Protein AF-A0A6A4AER1-F1 (afdb_monomer_lite)

Structure (mmCIF, N/CA/C/O backbone):
data_AF-A0A6A4AER1-F1
#
_entry.id   AF-A0A6A4AER1-F1
#
loop_
_atom_site.group_PDB
_atom_site.id
_atom_site.type_symbol
_atom_site.label_atom_id
_atom_site.label_alt_id
_atom_site.label_comp_id
_atom_site.label_asym_id
_atom_site.label_entity_id
_atom_site.label_seq_id
_atom_site.pdbx_PDB_ins_code
_atom_site.Cartn_x
_atom_site.Cartn_y
_atom_site.Cartn_z
_atom_site.occupancy
_atom_site.B_iso_or_equiv
_atom_site.auth_seq_id
_atom_site.auth_comp_id
_atom_site.auth_asym_id
_atom_site.auth_atom_id
_atom_site.pdbx_PDB_model_num
ATOM 1 N N . MET A 1 1 ? 17.117 -25.735 2.832 1.00 35.66 1 MET A N 1
ATOM 2 C CA . MET A 1 1 ? 16.998 -24.483 2.059 1.00 35.66 1 MET A CA 1
ATOM 3 C C . MET A 1 1 ? 17.613 -24.739 0.699 1.00 35.66 1 MET A C 1
ATOM 5 O O . MET A 1 1 ? 18.796 -25.052 0.638 1.00 35.66 1 MET A O 1
ATOM 9 N N . ASP A 1 2 ? 16.799 -24.742 -0.354 1.00 28.88 2 ASP A N 1
ATOM 10 C CA . ASP A 1 2 ? 17.257 -25.001 -1.719 1.00 28.88 2 ASP A CA 1
ATOM 11 C C . ASP A 1 2 ? 18.292 -23.963 -2.173 1.00 28.88 2 ASP A C 1
ATOM 13 O O . ASP A 1 2 ? 18.101 -22.762 -1.991 1.00 28.88 2 ASP A O 1
ATOM 17 N N . LYS A 1 3 ? 19.368 -24.433 -2.819 1.00 39.78 3 LYS A N 1
ATOM 18 C CA . LYS A 1 3 ? 20.485 -23.652 -3.402 1.00 39.78 3 LYS A CA 1
ATOM 19 C C . LYS A 1 3 ? 20.083 -22.784 -4.610 1.00 39.78 3 LYS A C 1
ATOM 21 O O . LYS A 1 3 ? 20.866 -22.588 -5.533 1.00 39.78 3 LYS A O 1
ATOM 26 N N . LYS A 1 4 ? 18.833 -22.336 -4.670 1.00 41.50 4 LYS A N 1
ATOM 27 C CA . LYS A 1 4 ? 18.219 -21.813 -5.894 1.00 41.50 4 LYS A CA 1
ATOM 28 C C . LYS A 1 4 ? 17.927 -20.304 -5.830 1.00 41.50 4 LYS A C 1
ATOM 30 O O . LYS A 1 4 ? 17.382 -19.739 -6.766 1.00 41.50 4 LYS A O 1
ATOM 35 N N . TYR A 1 5 ? 18.370 -19.628 -4.774 1.00 50.62 5 TYR A N 1
ATOM 36 C CA . TYR A 1 5 ? 18.427 -18.166 -4.688 1.00 50.62 5 TYR A CA 1
ATOM 37 C C . TYR A 1 5 ? 19.875 -17.747 -4.416 1.00 50.62 5 TYR A C 1
ATOM 39 O O . TYR A 1 5 ? 20.200 -17.650 -3.240 1.00 50.62 5 TYR A O 1
ATOM 47 N N . ASP A 1 6 ? 20.779 -17.581 -5.405 1.00 49.97 6 ASP A N 1
ATOM 48 C CA . ASP A 1 6 ? 22.164 -17.242 -4.990 1.00 49.97 6 ASP A CA 1
ATOM 49 C C . ASP A 1 6 ? 23.210 -16.661 -5.970 1.00 49.97 6 ASP A C 1
ATOM 51 O O . ASP A 1 6 ? 24.408 -16.820 -5.733 1.00 49.97 6 ASP A O 1
ATOM 55 N N . SER A 1 7 ? 22.867 -15.915 -7.026 1.00 69.00 7 SER A N 1
ATOM 56 C CA . SER A 1 7 ? 23.892 -15.017 -7.594 1.00 69.00 7 SER A CA 1
ATOM 57 C C . SER A 1 7 ? 23.327 -13.801 -8.312 1.00 69.00 7 SER A C 1
ATOM 59 O O . SER A 1 7 ? 22.398 -13.865 -9.109 1.00 69.00 7 SER A O 1
ATOM 61 N N . CYS A 1 8 ? 23.928 -12.653 -8.009 1.00 81.50 8 CYS A N 1
ATOM 62 C CA . CYS A 1 8 ? 23.802 -11.453 -8.820 1.00 81.50 8 CYS A CA 1
ATOM 63 C C . CYS A 1 8 ? 24.255 -11.780 -10.252 1.00 81.50 8 CYS A C 1
ATOM 65 O O . CYS A 1 8 ? 25.409 -12.170 -10.443 1.00 81.50 8 CYS A O 1
ATOM 67 N N . SER A 1 9 ? 23.352 -11.645 -11.227 1.00 84.81 9 SER A N 1
ATOM 68 C CA . SER A 1 9 ? 23.596 -12.017 -12.625 1.00 84.81 9 SER A CA 1
ATOM 69 C C . SER A 1 9 ? 24.511 -11.020 -13.331 1.00 84.81 9 SER A C 1
ATOM 71 O O . SER A 1 9 ? 25.312 -11.399 -14.183 1.00 84.81 9 SER A O 1
ATOM 73 N N . TYR A 1 10 ? 24.431 -9.745 -12.950 1.00 93.06 10 TYR A N 1
ATOM 74 C CA . TYR A 1 10 ? 25.228 -8.683 -13.547 1.00 93.06 10 TYR A CA 1
ATOM 75 C C . TYR A 1 10 ? 25.455 -7.534 -12.565 1.00 93.06 10 TYR A C 1
ATOM 77 O O . TYR A 1 10 ? 24.563 -7.179 -11.790 1.00 93.06 10 TYR A O 1
ATOM 85 N N . LYS A 1 11 ? 26.650 -6.936 -12.615 1.00 94.81 11 LYS A N 1
ATOM 86 C CA . LYS A 1 11 ? 27.027 -5.771 -11.810 1.00 94.81 11 LYS A CA 1
ATOM 87 C C . LYS A 1 11 ? 27.630 -4.692 -12.685 1.00 94.81 11 LYS A C 1
ATOM 89 O O . LYS A 1 11 ? 28.458 -4.984 -13.543 1.00 94.81 11 LYS A O 1
ATOM 94 N N . ALA A 1 12 ? 27.281 -3.449 -12.397 1.00 96.12 12 ALA A N 1
ATOM 95 C CA . ALA A 1 12 ? 27.862 -2.288 -13.051 1.00 96.12 12 ALA A CA 1
ATOM 96 C C . ALA A 1 12 ? 27.848 -1.077 -12.123 1.00 96.12 12 ALA A C 1
ATOM 98 O O . ALA A 1 12 ? 27.121 -1.045 -11.132 1.00 96.12 12 ALA A O 1
ATOM 99 N N . ARG A 1 13 ? 28.637 -0.062 -12.472 1.00 95.38 13 ARG A N 1
ATOM 100 C CA . ARG A 1 13 ? 28.546 1.265 -11.863 1.00 95.38 13 ARG A CA 1
ATOM 101 C C . ARG A 1 13 ? 27.833 2.215 -12.808 1.00 95.38 13 ARG A C 1
ATOM 103 O O . ARG A 1 13 ? 28.099 2.201 -14.013 1.00 95.38 13 ARG A O 1
ATOM 110 N N . ARG A 1 14 ? 26.921 3.010 -12.263 1.00 95.25 14 ARG A N 1
ATOM 111 C CA . ARG A 1 14 ? 26.172 4.028 -12.997 1.00 95.25 14 ARG A CA 1
ATOM 112 C C . ARG A 1 14 ? 26.032 5.275 -12.147 1.00 95.25 14 ARG A C 1
ATOM 114 O O . ARG A 1 14 ? 25.894 5.191 -10.928 1.00 95.25 14 ARG A O 1
ATOM 121 N N . THR A 1 15 ? 26.036 6.411 -12.822 1.00 93.94 15 THR A N 1
ATOM 122 C CA . THR A 1 15 ? 25.793 7.705 -12.204 1.00 93.94 15 THR A CA 1
ATOM 123 C C . THR A 1 15 ? 24.323 8.054 -12.402 1.00 93.94 15 THR A C 1
ATOM 125 O O . THR A 1 15 ? 23.862 8.144 -13.538 1.00 93.94 15 THR A O 1
ATOM 128 N N . PHE A 1 16 ? 23.588 8.271 -11.315 1.00 93.06 16 PHE A N 1
ATOM 129 C CA . PHE A 1 16 ? 22.216 8.775 -11.363 1.00 93.06 16 PHE A CA 1
ATOM 130 C C . PHE A 1 16 ? 22.175 10.120 -10.653 1.00 93.06 16 PHE A C 1
ATOM 132 O O . PHE A 1 16 ? 22.620 10.223 -9.511 1.00 93.06 16 PHE A O 1
ATOM 139 N N . LEU A 1 17 ? 21.663 11.155 -11.326 1.00 90.94 17 LEU A N 1
ATOM 140 C CA . LEU A 1 17 ? 21.500 12.498 -10.748 1.00 90.94 17 LEU A CA 1
ATOM 141 C C . LEU A 1 17 ? 22.795 13.047 -10.102 1.00 90.94 17 LEU A C 1
ATOM 143 O O . LEU A 1 17 ? 22.759 13.713 -9.073 1.00 90.94 17 LEU A O 1
ATOM 147 N N . GLY A 1 18 ? 23.955 12.726 -10.688 1.00 87.69 18 GLY A N 1
ATOM 148 C CA . GLY A 1 18 ? 25.277 13.135 -10.192 1.00 87.69 18 GLY A CA 1
ATOM 149 C C . GLY A 1 18 ? 25.856 12.290 -9.047 1.00 87.69 18 GLY A C 1
ATOM 150 O O . GLY A 1 18 ? 26.999 12.522 -8.662 1.00 87.69 18 GLY A O 1
ATOM 151 N N . GLY A 1 19 ? 25.118 11.309 -8.517 1.00 88.25 19 GLY A N 1
ATOM 152 C CA . GLY A 1 19 ? 25.614 10.349 -7.526 1.00 88.25 19 GLY A CA 1
ATOM 153 C C . GLY A 1 19 ? 26.087 9.043 -8.165 1.00 88.25 19 GLY A C 1
ATOM 154 O O . GLY A 1 19 ? 25.494 8.585 -9.137 1.00 88.25 19 GLY A O 1
ATOM 155 N N . GLU A 1 20 ? 27.127 8.423 -7.605 1.00 92.44 20 GLU A N 1
ATOM 156 C CA . GLU A 1 20 ? 27.635 7.115 -8.040 1.00 92.44 20 GLU A CA 1
ATOM 157 C C . GLU A 1 20 ? 26.881 5.967 -7.362 1.00 92.44 20 GLU A C 1
ATOM 159 O O . GLU A 1 20 ? 26.744 5.923 -6.135 1.00 92.44 20 GLU A O 1
ATOM 164 N N . PHE A 1 21 ? 26.436 4.996 -8.157 1.00 94.06 21 PHE A N 1
ATOM 165 C CA . PHE A 1 21 ? 25.700 3.838 -7.675 1.00 94.06 21 PHE A CA 1
ATOM 166 C C . PHE A 1 21 ? 26.244 2.532 -8.250 1.00 94.06 21 PHE A C 1
ATOM 168 O O . PHE A 1 21 ? 26.651 2.442 -9.409 1.00 94.06 21 PHE A O 1
ATOM 175 N N . GLU A 1 22 ? 26.198 1.481 -7.437 1.00 95.44 22 GLU A N 1
ATOM 176 C CA . GLU A 1 22 ? 26.391 0.109 -7.878 1.00 95.44 22 GLU A CA 1
ATOM 177 C C . GLU A 1 22 ? 25.032 -0.499 -8.227 1.00 95.44 22 GLU A C 1
ATOM 179 O O . GLU A 1 22 ? 24.158 -0.648 -7.371 1.00 95.44 22 GLU A O 1
ATOM 184 N N . VAL A 1 23 ? 24.868 -0.874 -9.490 1.00 96.69 23 VAL A N 1
ATOM 185 C CA . VAL A 1 23 ? 23.705 -1.594 -10.001 1.00 96.69 23 VAL A CA 1
ATOM 186 C C . VAL A 1 23 ? 23.982 -3.088 -9.913 1.00 96.69 23 VAL A C 1
ATOM 188 O O . VAL A 1 23 ? 25.025 -3.567 -10.361 1.00 96.69 23 VAL A O 1
ATOM 191 N N . ARG A 1 24 ? 23.028 -3.832 -9.363 1.00 95.50 24 ARG A N 1
ATOM 192 C CA . ARG A 1 24 ? 23.026 -5.292 -9.298 1.00 95.50 24 ARG A CA 1
ATOM 193 C C . ARG A 1 24 ? 21.744 -5.815 -9.921 1.00 95.50 24 ARG A C 1
ATOM 195 O O . ARG A 1 24 ? 20.657 -5.450 -9.477 1.00 95.50 24 ARG A O 1
ATOM 202 N N . LEU A 1 25 ? 21.878 -6.676 -10.920 1.00 94.81 25 LEU A N 1
ATOM 203 C CA . LEU A 1 25 ? 20.756 -7.392 -11.511 1.00 94.81 25 LEU A CA 1
ATOM 204 C C . LEU A 1 25 ? 20.659 -8.794 -10.908 1.00 94.81 25 LEU A C 1
ATOM 206 O O . LEU A 1 25 ? 21.673 -9.434 -10.611 1.00 94.81 25 LEU A O 1
ATOM 210 N N . PHE A 1 26 ? 19.428 -9.239 -10.701 1.00 91.25 26 PHE A N 1
ATOM 211 C CA . PHE A 1 26 ? 19.088 -10.561 -10.201 1.00 91.25 26 PHE A CA 1
ATOM 212 C C . PHE A 1 26 ? 17.979 -11.127 -11.073 1.00 91.25 26 PHE A C 1
ATOM 214 O O . PHE A 1 26 ? 16.932 -10.503 -11.246 1.00 91.25 26 PHE A O 1
ATOM 221 N N . GLU A 1 27 ? 18.187 -12.317 -11.612 1.00 87.31 27 GLU A N 1
ATOM 222 C CA . GLU A 1 27 ? 17.124 -13.017 -12.318 1.00 87.31 27 GLU A CA 1
ATOM 223 C C . GLU A 1 27 ? 16.121 -13.568 -11.304 1.00 87.31 27 GLU A C 1
ATOM 225 O O . GLU A 1 27 ? 16.468 -14.358 -10.425 1.00 87.31 27 GLU A O 1
ATOM 230 N N . VAL A 1 28 ? 14.862 -13.148 -11.420 1.00 80.00 28 VAL A N 1
ATOM 231 C CA . VAL A 1 28 ? 13.784 -13.588 -10.531 1.00 80.00 28 VAL A CA 1
ATOM 232 C C . VAL A 1 28 ? 12.929 -14.590 -11.293 1.00 80.00 28 VAL A C 1
ATOM 234 O O . VAL A 1 28 ? 11.890 -14.220 -11.826 1.00 80.00 28 VAL A O 1
ATOM 237 N N . TYR A 1 29 ? 13.389 -15.843 -11.388 1.00 73.44 29 TYR A N 1
ATOM 238 C CA . TYR A 1 29 ? 12.664 -16.976 -11.996 1.00 73.44 29 TYR A CA 1
ATOM 239 C C . TYR A 1 29 ? 11.785 -16.579 -13.209 1.00 73.44 29 TYR A C 1
ATOM 241 O O . TYR A 1 29 ? 12.277 -15.951 -14.154 1.00 73.44 29 TYR A O 1
ATOM 249 N N . ASP A 1 30 ? 10.493 -16.921 -13.176 1.00 67.62 30 ASP A N 1
ATOM 250 C CA . ASP A 1 30 ? 9.492 -16.592 -14.197 1.00 67.62 30 ASP A CA 1
ATOM 251 C C . ASP A 1 30 ? 8.972 -15.147 -14.104 1.00 67.62 30 ASP A C 1
ATOM 253 O O . ASP A 1 30 ? 8.252 -14.697 -14.993 1.00 67.62 30 ASP A O 1
ATOM 257 N N . ALA A 1 31 ? 9.350 -14.397 -13.063 1.00 68.56 31 ALA A N 1
ATOM 258 C CA . ALA A 1 31 ? 8.880 -13.035 -12.829 1.00 68.56 31 ALA A CA 1
ATOM 259 C C . ALA A 1 31 ? 9.626 -11.990 -13.676 1.00 68.56 31 ALA A C 1
ATOM 261 O O . ALA A 1 31 ? 9.011 -11.011 -14.087 1.00 68.56 31 ALA A O 1
ATOM 262 N N . GLY A 1 32 ? 10.914 -12.196 -13.981 1.00 88.62 32 GLY A N 1
ATOM 263 C CA . GLY A 1 32 ? 11.708 -11.293 -14.828 1.00 88.62 32 GLY A CA 1
ATOM 264 C C . GLY A 1 32 ? 13.095 -10.989 -14.257 1.00 88.62 32 GLY A C 1
ATOM 265 O O . GLY A 1 32 ? 13.817 -11.913 -13.876 1.00 88.62 32 GLY A O 1
ATOM 266 N N . ILE A 1 33 ? 13.482 -9.709 -14.222 1.00 92.12 33 ILE A N 1
ATOM 267 C CA . ILE A 1 33 ? 14.783 -9.236 -13.711 1.00 92.12 33 ILE A CA 1
ATOM 268 C C . ILE A 1 33 ? 14.551 -8.180 -12.628 1.00 92.12 33 ILE A C 1
ATOM 270 O O . ILE A 1 33 ? 13.911 -7.161 -12.870 1.00 92.12 33 ILE A O 1
ATOM 274 N N . ALA A 1 34 ? 15.108 -8.389 -11.437 1.00 92.25 34 ALA A N 1
ATOM 275 C CA . ALA A 1 34 ? 15.171 -7.374 -10.394 1.00 92.25 34 ALA A CA 1
ATOM 276 C C . ALA A 1 34 ? 16.464 -6.567 -10.518 1.00 92.25 34 ALA A C 1
ATOM 278 O O . ALA A 1 34 ? 17.559 -7.121 -10.436 1.00 92.25 34 ALA A O 1
ATOM 279 N N . ALA A 1 35 ? 16.334 -5.253 -10.663 1.00 94.69 35 ALA A N 1
ATOM 280 C CA . ALA A 1 35 ? 17.435 -4.313 -10.547 1.00 94.69 35 ALA A CA 1
ATOM 281 C C . ALA A 1 35 ? 17.448 -3.714 -9.143 1.00 94.69 35 ALA A C 1
ATOM 283 O O . ALA A 1 35 ? 16.427 -3.229 -8.655 1.00 94.69 35 ALA A O 1
ATOM 284 N N . VAL A 1 36 ? 18.609 -3.738 -8.496 1.00 94.31 36 VAL A N 1
ATOM 285 C CA . VAL A 1 36 ? 18.840 -3.100 -7.200 1.00 94.31 36 VAL A CA 1
ATOM 286 C C . VAL A 1 36 ? 20.042 -2.181 -7.323 1.00 94.31 36 VAL A C 1
ATOM 288 O O . VAL A 1 36 ? 21.108 -2.598 -7.766 1.00 94.31 36 VAL A O 1
ATOM 291 N N . VAL A 1 37 ? 19.863 -0.929 -6.931 1.00 94.62 37 VAL A N 1
ATOM 292 C CA . VAL A 1 37 ? 20.832 0.148 -7.096 1.00 94.62 37 VAL A CA 1
ATOM 293 C C . VAL A 1 37 ? 21.210 0.657 -5.713 1.00 94.62 37 VAL A C 1
ATOM 295 O O . VAL A 1 37 ? 20.339 1.074 -4.954 1.00 94.62 37 VAL A O 1
ATOM 298 N N . PHE A 1 38 ? 22.495 0.591 -5.376 1.00 91.44 38 PHE A N 1
ATOM 299 C CA . PHE A 1 38 ? 23.040 1.000 -4.082 1.00 91.44 38 PHE A CA 1
ATOM 300 C C . PHE A 1 38 ? 23.939 2.210 -4.262 1.00 91.44 38 PHE A C 1
ATOM 302 O O . PHE A 1 38 ? 24.856 2.171 -5.080 1.00 91.44 38 PHE A O 1
ATOM 309 N N . GLN A 1 39 ? 23.719 3.265 -3.486 1.00 90.00 39 GLN A N 1
ATOM 310 C CA . GLN A 1 39 ? 24.606 4.419 -3.514 1.00 90.00 39 GLN A CA 1
ATOM 311 C C . GLN A 1 39 ? 25.980 4.030 -2.977 1.00 90.00 39 GLN A C 1
ATOM 313 O O . GLN A 1 39 ? 26.108 3.485 -1.877 1.00 90.00 39 GLN A O 1
ATOM 318 N N . ILE A 1 40 ? 27.017 4.326 -3.752 1.00 85.38 40 ILE A N 1
ATOM 319 C CA . ILE A 1 40 ? 28.402 4.144 -3.340 1.00 85.38 40 ILE A CA 1
ATOM 320 C C . ILE A 1 40 ? 28.755 5.382 -2.510 1.00 85.38 40 ILE A C 1
ATOM 322 O O . ILE A 1 40 ? 29.113 6.426 -3.043 1.00 85.38 40 ILE A O 1
ATOM 326 N N . SER A 1 41 ? 28.541 5.290 -1.196 1.00 72.00 41 SER A N 1
ATOM 327 C CA . SER A 1 41 ? 28.758 6.388 -0.244 1.00 72.00 41 SER A CA 1
ATOM 328 C C . SER A 1 41 ? 30.177 6.964 -0.329 1.00 72.00 41 SER A C 1
ATOM 330 O O . SER A 1 41 ? 31.145 6.202 -0.287 1.00 72.00 41 SER A O 1
ATOM 332 N N . THR A 1 42 ? 30.290 8.296 -0.279 1.00 59.38 42 THR A N 1
ATOM 333 C CA . THR A 1 42 ? 31.522 8.992 0.126 1.00 59.38 42 THR A CA 1
ATOM 334 C C . THR A 1 42 ? 31.466 9.607 1.532 1.00 59.38 42 THR A C 1
ATOM 336 O O . THR A 1 42 ? 32.539 9.780 2.093 1.00 59.38 42 THR A O 1
ATOM 339 N N . GLU A 1 43 ? 30.303 9.857 2.162 1.00 58.53 43 GLU A N 1
ATOM 340 C CA . GLU A 1 43 ? 30.218 10.410 3.538 1.00 58.53 43 GLU A CA 1
ATOM 341 C C . GLU A 1 43 ? 28.932 10.025 4.316 1.00 58.53 43 GLU A C 1
ATOM 343 O O . GLU A 1 43 ? 27.968 9.513 3.750 1.00 58.53 43 GLU A O 1
ATOM 348 N N . HIS A 1 44 ? 28.962 10.260 5.639 1.00 52.69 44 HIS A N 1
ATOM 349 C CA . HIS A 1 44 ? 28.029 9.821 6.690 1.00 52.69 44 HIS A CA 1
ATOM 350 C C . HIS A 1 44 ? 26.523 9.940 6.364 1.00 52.69 44 HIS A C 1
ATOM 352 O O . HIS A 1 44 ? 25.938 11.019 6.405 1.00 52.69 44 HIS A O 1
ATOM 358 N N . GLY A 1 45 ? 25.873 8.789 6.168 1.00 62.31 45 GLY A N 1
ATOM 359 C CA . GLY A 1 45 ? 24.422 8.627 6.045 1.00 62.31 45 GLY A CA 1
ATOM 360 C C . GLY A 1 45 ? 24.050 7.155 5.830 1.00 62.31 45 GLY A C 1
ATOM 361 O O . GLY A 1 45 ? 24.928 6.321 5.595 1.00 62.31 45 GLY A O 1
ATOM 362 N N . SER A 1 46 ? 22.764 6.803 5.920 1.00 64.38 46 SER A N 1
ATOM 363 C CA . SER A 1 46 ? 22.313 5.484 5.463 1.00 64.38 46 SER A CA 1
ATOM 364 C C . SER A 1 46 ? 22.454 5.410 3.934 1.00 64.38 46 SER A C 1
ATOM 366 O O . SER A 1 46 ? 22.037 6.341 3.242 1.00 64.38 46 SER A O 1
ATOM 368 N N . PRO A 1 47 ? 23.053 4.343 3.376 1.00 71.75 47 PRO A N 1
ATOM 369 C CA . PRO A 1 47 ? 23.239 4.238 1.934 1.00 71.75 47 PRO A CA 1
ATOM 370 C C . PRO A 1 47 ? 21.878 4.178 1.234 1.00 71.75 47 PRO A C 1
ATOM 372 O O . PRO A 1 47 ? 21.043 3.333 1.571 1.00 71.75 47 PRO A O 1
ATOM 375 N N . LEU A 1 48 ? 21.653 5.061 0.255 1.00 86.00 48 LEU A N 1
ATOM 376 C CA . LEU A 1 48 ? 20.419 5.045 -0.526 1.00 86.00 48 LEU A CA 1
ATOM 377 C C . LEU A 1 48 ? 20.331 3.765 -1.358 1.00 86.00 48 LEU A C 1
ATOM 379 O O . LEU A 1 48 ? 21.323 3.284 -1.916 1.00 86.00 48 LEU A O 1
ATOM 383 N N . LYS A 1 49 ? 19.117 3.224 -1.445 1.00 90.62 49 LYS A N 1
ATOM 384 C CA . LYS A 1 49 ? 18.819 1.998 -2.176 1.00 90.62 49 LYS A CA 1
ATOM 385 C C . LYS A 1 49 ? 17.543 2.182 -2.982 1.00 90.62 49 LYS A C 1
ATOM 387 O O . LYS A 1 49 ? 16.502 2.495 -2.415 1.00 90.62 49 LYS A O 1
ATOM 392 N N . PHE A 1 50 ? 17.617 1.870 -4.269 1.00 93.38 50 PHE A N 1
ATOM 393 C CA . PHE A 1 50 ? 16.456 1.773 -5.148 1.00 93.38 50 PHE A CA 1
ATOM 394 C C . PHE A 1 50 ? 16.335 0.350 -5.670 1.00 93.38 50 PHE A C 1
ATOM 396 O O . PHE A 1 50 ? 17.337 -0.340 -5.867 1.00 93.38 50 PHE A O 1
ATOM 403 N N . SER A 1 51 ? 15.112 -0.113 -5.894 1.00 93.06 51 SER A N 1
ATOM 404 C CA . SER A 1 51 ? 14.892 -1.416 -6.506 1.00 93.06 51 SER A CA 1
ATOM 405 C C . SER A 1 51 ? 13.634 -1.430 -7.342 1.00 93.06 51 SER A C 1
ATOM 407 O O . SER A 1 51 ? 12.618 -0.873 -6.933 1.00 93.06 51 SER A O 1
ATOM 409 N N . ARG A 1 52 ? 13.693 -2.133 -8.468 1.00 91.62 52 ARG A N 1
ATOM 410 C CA . ARG A 1 52 ? 12.536 -2.408 -9.312 1.00 91.62 52 ARG A CA 1
ATOM 411 C C . ARG A 1 52 ? 12.645 -3.804 -9.901 1.00 91.62 52 ARG A C 1
ATOM 413 O O . ARG A 1 52 ? 13.730 -4.236 -10.284 1.00 91.62 52 ARG A O 1
ATOM 420 N N . VAL A 1 53 ? 11.511 -4.488 -9.985 1.00 91.38 53 VAL A N 1
ATOM 421 C CA . VAL A 1 53 ? 11.377 -5.718 -10.765 1.00 91.38 53 VAL A CA 1
ATOM 422 C C . VAL A 1 53 ? 10.811 -5.343 -12.125 1.00 91.38 53 VAL A C 1
ATOM 424 O O . VAL A 1 53 ? 9.740 -4.750 -12.200 1.00 91.38 53 VAL A O 1
ATOM 427 N N . PHE A 1 54 ? 11.547 -5.668 -13.181 1.00 91.94 54 PHE A N 1
ATOM 428 C CA . PHE A 1 54 ? 11.074 -5.598 -14.555 1.00 91.94 54 PHE A CA 1
ATOM 429 C C . PHE A 1 54 ? 10.449 -6.939 -14.898 1.00 91.94 54 PHE A C 1
ATOM 431 O O . PHE A 1 54 ? 11.125 -7.974 -14.865 1.00 91.94 54 PHE A O 1
ATOM 438 N N . SER A 1 55 ? 9.149 -6.918 -15.175 1.00 90.62 55 SER A N 1
ATOM 439 C CA . SER A 1 55 ? 8.395 -8.122 -15.494 1.00 90.62 55 SER A CA 1
ATOM 440 C C . SER A 1 55 ? 8.854 -8.730 -16.818 1.00 90.62 55 SER A C 1
ATOM 442 O O . SER A 1 55 ? 9.370 -8.040 -17.698 1.00 90.62 55 SER A O 1
ATOM 444 N N . ARG A 1 56 ? 8.612 -10.027 -17.015 1.00 89.75 56 ARG A N 1
ATOM 445 C CA . ARG A 1 56 ? 8.872 -10.673 -18.310 1.00 89.75 56 ARG A CA 1
ATOM 446 C C . ARG A 1 56 ? 8.175 -9.959 -19.475 1.00 89.75 56 ARG A C 1
ATOM 448 O O . ARG A 1 56 ? 8.793 -9.749 -20.506 1.00 89.75 56 ARG A O 1
ATOM 455 N N . ALA A 1 57 ? 6.928 -9.529 -19.289 1.00 90.31 57 ALA A N 1
ATOM 456 C CA . ALA A 1 57 ? 6.174 -8.821 -20.321 1.00 90.31 57 ALA A CA 1
ATOM 457 C C . ALA A 1 57 ? 6.796 -7.462 -20.691 1.00 90.31 57 ALA A C 1
ATOM 459 O O . ALA A 1 57 ? 6.782 -7.080 -21.859 1.00 90.31 57 ALA A O 1
ATOM 460 N N . GLU A 1 58 ? 7.335 -6.732 -19.713 1.00 92.06 58 GLU A N 1
ATOM 461 C CA . GLU A 1 58 ? 8.083 -5.492 -19.946 1.00 92.06 58 GLU A CA 1
ATOM 462 C C . GLU A 1 58 ? 9.392 -5.759 -20.697 1.00 92.06 58 GLU A C 1
ATOM 464 O O . GLU A 1 58 ? 9.676 -5.092 -21.689 1.00 92.06 58 GLU A O 1
ATOM 469 N N . LEU A 1 59 ? 10.157 -6.766 -20.264 1.00 93.00 59 LEU A N 1
ATOM 470 C CA . LEU A 1 59 ? 11.426 -7.139 -20.890 1.00 93.00 59 LEU A CA 1
ATOM 471 C C . LEU A 1 59 ? 11.230 -7.626 -22.332 1.00 93.00 59 LEU A C 1
ATOM 473 O O . LEU A 1 59 ? 11.963 -7.194 -23.217 1.00 93.00 59 LEU A O 1
ATOM 477 N N . ASP A 1 60 ? 10.208 -8.446 -22.588 1.00 92.06 60 ASP A N 1
ATOM 478 C CA . ASP A 1 60 ? 9.878 -8.949 -23.925 1.00 92.06 60 ASP A CA 1
ATOM 479 C C . ASP A 1 60 ? 9.487 -7.797 -24.871 1.00 92.06 60 ASP A C 1
ATOM 481 O O . ASP A 1 60 ? 9.950 -7.746 -26.010 1.00 92.06 60 ASP A O 1
ATOM 485 N N . LYS A 1 61 ? 8.691 -6.823 -24.396 1.00 93.12 61 LYS A N 1
ATOM 486 C CA . LYS A 1 61 ? 8.340 -5.613 -25.169 1.00 93.12 61 LYS A CA 1
ATOM 487 C C . LYS A 1 61 ? 9.550 -4.727 -25.455 1.00 93.12 61 LYS A C 1
ATOM 489 O O . LYS A 1 61 ? 9.636 -4.154 -26.538 1.00 93.12 61 LYS A O 1
ATOM 494 N N . ALA A 1 62 ? 10.466 -4.635 -24.498 1.00 93.25 62 ALA A N 1
ATOM 495 C CA . ALA A 1 62 ? 11.708 -3.886 -24.621 1.00 93.25 62 ALA A CA 1
ATOM 496 C C . ALA A 1 62 ? 12.794 -4.628 -25.427 1.00 93.25 62 ALA A C 1
ATOM 498 O O . ALA A 1 62 ? 13.868 -4.073 -25.654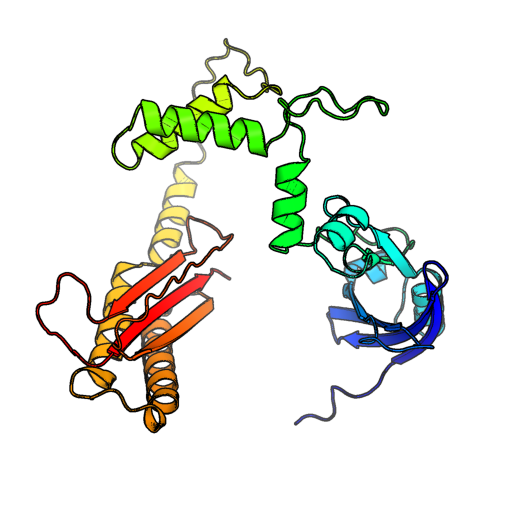 1.00 93.25 62 ALA A O 1
ATOM 499 N N . GLY A 1 63 ? 12.543 -5.874 -25.851 1.00 93.62 63 GLY A N 1
ATOM 500 C CA . GLY A 1 63 ? 13.518 -6.704 -26.562 1.00 93.62 63 GLY A CA 1
ATOM 501 C C . GLY A 1 63 ? 14.699 -7.159 -25.697 1.00 93.62 63 GLY A C 1
ATOM 502 O O . GLY A 1 63 ? 15.755 -7.498 -26.229 1.00 93.62 63 GLY A O 1
ATOM 503 N N . ILE A 1 64 ? 14.549 -7.165 -24.370 1.00 93.19 64 ILE A N 1
ATOM 504 C CA . ILE A 1 64 ? 15.604 -7.537 -23.427 1.00 93.19 64 ILE A CA 1
ATOM 505 C C . ILE A 1 64 ? 15.557 -9.036 -23.144 1.00 93.19 64 ILE A C 1
ATOM 507 O O . ILE A 1 64 ? 14.697 -9.537 -22.420 1.00 93.19 64 ILE A O 1
ATOM 511 N N . ALA A 1 65 ? 16.544 -9.753 -23.674 1.00 89.81 65 ALA A N 1
ATOM 512 C CA . ALA A 1 65 ? 16.782 -11.148 -23.334 1.00 89.81 65 ALA A CA 1
ATOM 513 C C . ALA A 1 65 ? 17.618 -11.281 -22.047 1.00 89.81 65 ALA A C 1
ATOM 515 O O . ALA A 1 65 ? 18.418 -10.408 -21.708 1.00 89.81 65 ALA A O 1
ATOM 516 N N . LYS A 1 66 ? 17.505 -12.426 -21.362 1.00 87.38 66 LYS A N 1
ATOM 517 C CA . LYS A 1 66 ? 18.362 -12.805 -20.219 1.00 87.38 66 LYS A CA 1
ATOM 518 C C . LYS A 1 66 ? 19.775 -13.215 -20.684 1.00 87.38 66 LYS A C 1
ATOM 520 O O . LYS A 1 66 ? 20.224 -14.333 -20.462 1.00 87.38 66 LYS A O 1
ATOM 525 N N . THR A 1 67 ? 20.460 -12.326 -21.400 1.00 91.56 67 THR A N 1
ATOM 526 C CA . THR A 1 67 ? 21.826 -12.493 -21.931 1.00 91.56 67 THR A CA 1
ATOM 527 C C . THR A 1 67 ? 22.722 -11.377 -21.405 1.00 91.56 67 THR A C 1
ATOM 529 O O . THR A 1 67 ? 22.223 -10.373 -20.903 1.00 91.56 67 THR A O 1
ATOM 532 N N . LEU A 1 68 ? 24.049 -11.510 -21.499 1.00 92.19 68 LEU A N 1
ATOM 533 C CA . LEU A 1 68 ? 24.963 -10.440 -21.071 1.00 92.19 68 LEU A CA 1
ATOM 534 C C . LEU A 1 68 ? 24.663 -9.110 -21.784 1.00 92.19 68 LEU A C 1
ATOM 536 O O . LEU A 1 68 ? 24.625 -8.071 -21.135 1.00 92.19 68 LEU A O 1
ATOM 540 N N . GLU A 1 69 ? 24.406 -9.158 -23.091 1.00 94.62 69 GLU A N 1
ATOM 541 C CA . GLU A 1 69 ? 24.026 -7.990 -23.891 1.00 94.62 69 GLU A CA 1
ATOM 542 C C . GLU A 1 69 ? 22.727 -7.359 -23.379 1.00 94.62 69 GLU A C 1
ATOM 544 O O . GLU A 1 69 ? 22.706 -6.166 -23.094 1.00 94.62 69 GLU A O 1
ATOM 549 N N . GLY A 1 70 ? 21.687 -8.164 -23.131 1.00 94.62 70 GLY A N 1
ATOM 550 C CA . GLY A 1 70 ? 20.429 -7.666 -22.572 1.00 94.62 70 GLY A CA 1
ATOM 551 C C . GLY A 1 70 ? 20.586 -7.048 -21.179 1.00 94.62 70 GLY A C 1
ATOM 552 O O . GLY A 1 70 ? 19.994 -6.007 -20.902 1.00 94.62 70 GLY A O 1
ATOM 553 N N . HIS A 1 71 ? 21.429 -7.623 -20.313 1.00 95.31 71 HIS A N 1
ATOM 554 C CA . HIS A 1 71 ? 21.745 -7.034 -19.006 1.00 95.31 71 HIS A CA 1
ATOM 555 C C . HIS A 1 71 ? 22.459 -5.680 -19.150 1.00 95.31 71 HIS A C 1
ATOM 557 O O . HIS A 1 71 ? 22.102 -4.738 -18.445 1.00 95.31 71 HIS A O 1
ATOM 563 N N . VAL A 1 72 ? 23.434 -5.564 -20.060 1.00 96.38 72 VAL A N 1
ATOM 564 C CA . VAL A 1 72 ? 24.137 -4.300 -20.342 1.00 96.38 72 VAL A CA 1
ATOM 565 C C . VAL A 1 72 ? 23.151 -3.244 -20.842 1.00 96.38 72 VAL A C 1
ATOM 567 O O . VAL A 1 72 ? 23.080 -2.170 -20.249 1.00 96.38 72 VAL A O 1
ATOM 570 N N . THR A 1 73 ? 22.331 -3.574 -21.846 1.00 96.62 73 THR A N 1
ATOM 571 C CA . THR A 1 73 ? 21.307 -2.674 -22.397 1.00 96.62 73 THR A CA 1
ATOM 572 C C . THR A 1 73 ? 20.311 -2.225 -21.331 1.00 96.62 73 THR A C 1
ATOM 574 O O . THR A 1 73 ? 20.001 -1.038 -21.239 1.00 96.62 73 THR A O 1
ATOM 577 N N . LEU A 1 74 ? 19.843 -3.146 -20.480 1.00 96.31 74 LEU A N 1
ATOM 578 C CA . LEU A 1 74 ? 18.953 -2.800 -19.376 1.00 96.31 74 LEU A CA 1
ATOM 579 C C . LEU A 1 74 ? 19.632 -1.818 -18.418 1.00 96.31 74 LEU A C 1
ATOM 581 O O . LEU A 1 74 ? 19.060 -0.770 -18.146 1.00 96.31 74 LEU A O 1
ATOM 585 N N . VAL A 1 75 ? 20.851 -2.106 -17.950 1.00 96.94 75 VAL A N 1
ATOM 586 C CA . VAL A 1 75 ? 21.584 -1.212 -17.037 1.00 96.94 75 VAL A CA 1
ATOM 587 C C . VAL A 1 75 ? 21.860 0.161 -17.658 1.00 96.94 75 VAL A C 1
ATOM 589 O O . VAL A 1 75 ? 21.768 1.160 -16.950 1.00 96.94 75 VAL A O 1
ATOM 592 N N . ASP A 1 76 ? 22.212 0.228 -18.943 1.00 96.62 76 ASP A N 1
ATOM 593 C CA . ASP A 1 76 ? 22.452 1.492 -19.658 1.00 96.62 76 ASP A CA 1
ATOM 594 C C . ASP A 1 76 ? 21.195 2.350 -19.786 1.00 96.62 76 ASP A C 1
ATOM 596 O O . ASP A 1 76 ? 21.282 3.574 -19.814 1.00 96.62 76 ASP A O 1
ATOM 600 N N . SER A 1 77 ? 20.029 1.710 -19.831 1.00 96.69 77 SER A N 1
ATOM 601 C CA . SER A 1 77 ? 18.744 2.396 -19.933 1.00 96.69 77 SER A CA 1
ATOM 602 C C . SER A 1 77 ? 18.156 2.851 -18.599 1.00 96.69 77 SER A C 1
ATOM 604 O O . SER A 1 77 ? 17.151 3.565 -18.612 1.00 96.69 77 SER A O 1
ATOM 606 N N . LEU A 1 78 ? 18.707 2.391 -17.467 1.00 97.69 78 LEU A N 1
ATOM 607 C CA . LEU A 1 78 ? 18.160 2.701 -16.148 1.00 97.69 78 LEU A CA 1
ATOM 608 C C . LEU A 1 78 ? 18.223 4.202 -15.880 1.00 97.69 78 LEU A C 1
ATOM 610 O O . LEU A 1 78 ? 19.183 4.879 -16.237 1.00 97.69 78 LEU A O 1
ATOM 614 N N . GLU A 1 79 ? 17.222 4.698 -15.170 1.00 96.06 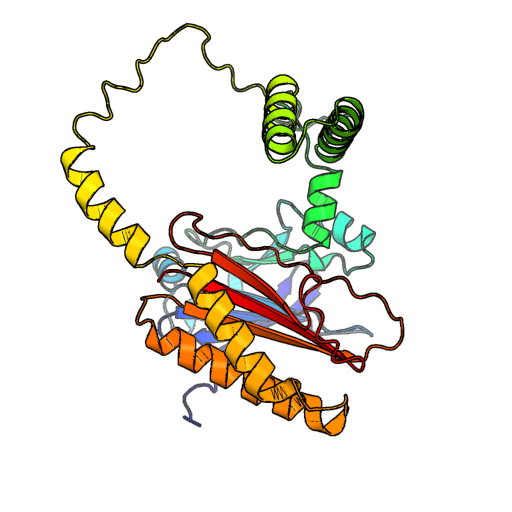79 GLU A N 1
ATOM 615 C CA . GLU A 1 79 ? 17.160 6.080 -14.712 1.00 96.06 79 GLU A CA 1
ATOM 616 C C . GLU A 1 79 ? 16.434 6.171 -13.369 1.00 96.06 79 GLU A C 1
ATOM 618 O O . GLU A 1 79 ? 15.660 5.286 -12.998 1.00 96.06 79 GLU A O 1
ATOM 623 N N . LEU A 1 80 ? 16.692 7.249 -12.631 1.00 95.94 80 LEU A N 1
ATOM 624 C CA . LEU A 1 80 ? 15.871 7.630 -11.489 1.00 95.94 80 LEU A CA 1
ATOM 625 C C . LEU A 1 80 ? 14.901 8.705 -11.957 1.00 95.94 80 LEU A C 1
ATOM 627 O O . LEU A 1 80 ? 15.334 9.787 -12.352 1.00 95.94 80 LEU A O 1
ATOM 631 N N . ILE A 1 81 ? 13.611 8.403 -11.892 1.00 94.56 81 ILE A N 1
ATOM 632 C CA . ILE A 1 81 ? 12.555 9.361 -12.208 1.00 94.56 81 ILE A CA 1
ATOM 633 C C . ILE A 1 81 ? 11.935 9.879 -10.918 1.00 94.56 81 ILE A C 1
ATOM 635 O O . ILE A 1 81 ? 11.798 9.126 -9.954 1.00 94.56 81 ILE A O 1
ATOM 639 N N . GLU A 1 82 ? 11.574 11.155 -10.902 1.00 93.94 82 GLU A N 1
ATOM 640 C CA . GLU A 1 82 ? 10.796 11.740 -9.813 1.00 93.94 82 GLU A CA 1
ATOM 641 C C . GLU A 1 82 ? 9.333 11.286 -9.916 1.00 93.94 82 GLU A C 1
ATOM 643 O O . GLU A 1 82 ? 8.786 11.160 -11.015 1.00 93.94 82 GLU A O 1
ATOM 648 N N . ASP A 1 83 ? 8.705 11.019 -8.775 1.00 91.31 83 ASP A N 1
ATOM 649 C CA . ASP A 1 83 ? 7.306 10.621 -8.709 1.00 91.31 83 ASP A CA 1
ATOM 650 C C . ASP A 1 83 ? 6.373 11.773 -9.120 1.00 91.31 83 ASP A C 1
ATOM 652 O O . ASP A 1 83 ? 6.558 12.936 -8.753 1.00 91.31 83 ASP A O 1
ATOM 656 N N . ALA A 1 84 ? 5.330 11.441 -9.884 1.00 84.38 84 ALA A N 1
ATOM 657 C CA . ALA A 1 84 ? 4.394 12.423 -10.430 1.00 84.38 84 ALA A CA 1
ATOM 658 C C . ALA A 1 84 ? 3.583 13.166 -9.351 1.00 84.38 84 ALA A C 1
ATOM 660 O O . ALA A 1 84 ? 3.097 14.274 -9.589 1.00 84.38 84 ALA A O 1
ATOM 661 N N . TYR A 1 85 ? 3.414 12.556 -8.177 1.00 84.38 85 TYR A N 1
ATOM 662 C CA . TYR A 1 85 ? 2.551 13.015 -7.093 1.00 84.38 85 TYR A CA 1
ATOM 663 C C . TYR A 1 85 ? 3.286 13.247 -5.772 1.00 84.38 85 TYR A C 1
ATOM 665 O O . TYR A 1 85 ? 2.689 13.852 -4.877 1.00 84.38 85 TYR A O 1
ATOM 673 N N . PHE A 1 86 ? 4.575 12.919 -5.672 1.00 90.00 86 PHE A N 1
ATOM 674 C CA . PHE A 1 86 ? 5.449 13.220 -4.537 1.00 90.00 86 PHE A CA 1
ATOM 675 C C . PHE A 1 86 ? 6.821 13.709 -5.018 1.00 90.00 86 PHE A C 1
ATOM 677 O O . PHE A 1 86 ? 7.609 12.939 -5.546 1.00 90.00 86 PHE A O 1
ATOM 684 N N . THR A 1 87 ? 7.117 14.998 -4.849 1.00 91.81 87 THR A N 1
ATOM 685 C CA . THR A 1 87 ? 8.355 15.608 -5.367 1.00 91.81 87 THR A CA 1
ATOM 686 C C . THR A 1 87 ? 9.460 15.652 -4.318 1.00 91.81 87 THR A C 1
ATOM 688 O O . THR A 1 87 ? 9.225 15.551 -3.112 1.00 91.81 87 THR A O 1
ATOM 691 N N . GLY A 1 88 ? 10.693 15.886 -4.764 1.00 90.69 88 GLY A N 1
ATOM 692 C CA . GLY A 1 88 ? 11.847 16.066 -3.892 1.00 90.69 88 GLY A CA 1
ATOM 693 C C . GLY A 1 88 ? 11.665 17.213 -2.895 1.00 90.69 88 GLY A C 1
ATOM 694 O O . GLY A 1 88 ? 12.125 17.116 -1.759 1.00 90.69 88 GLY A O 1
ATOM 695 N N . ASN A 1 89 ? 10.933 18.265 -3.274 1.00 91.44 89 ASN A N 1
ATOM 696 C CA . ASN A 1 89 ? 10.574 19.349 -2.357 1.00 91.44 89 ASN A CA 1
ATOM 697 C C . ASN A 1 89 ? 9.653 18.867 -1.228 1.00 91.44 89 ASN A C 1
ATOM 699 O O . ASN A 1 89 ? 9.851 19.263 -0.080 1.00 91.44 89 ASN A O 1
ATOM 703 N N . ASP A 1 90 ? 8.690 17.992 -1.525 1.00 90.62 90 ASP A N 1
ATOM 704 C CA . ASP A 1 90 ? 7.817 17.414 -0.500 1.00 90.62 90 ASP A CA 1
ATOM 705 C C . ASP A 1 90 ? 8.608 16.508 0.449 1.00 90.62 90 ASP A C 1
ATOM 707 O O . ASP A 1 90 ? 8.400 16.544 1.663 1.00 90.62 90 ASP A O 1
ATOM 711 N N . ALA A 1 91 ? 9.544 15.722 -0.094 1.00 90.50 91 ALA A N 1
ATOM 712 C CA . ALA A 1 91 ? 10.433 14.875 0.693 1.00 90.50 91 ALA A CA 1
ATOM 713 C C . ALA A 1 91 ? 11.304 15.708 1.646 1.00 90.50 91 ALA A C 1
ATOM 715 O O . ALA A 1 91 ? 11.363 15.420 2.842 1.00 90.50 91 ALA A O 1
ATOM 716 N N . VAL A 1 92 ? 11.917 16.790 1.156 1.00 92.06 92 VAL A N 1
ATOM 717 C CA . VAL A 1 92 ? 12.701 17.712 1.996 1.00 92.06 92 VAL A CA 1
ATOM 718 C C . VAL A 1 92 ? 11.820 18.390 3.046 1.00 92.06 92 VAL A C 1
ATOM 720 O O . VAL A 1 92 ? 12.206 18.457 4.212 1.00 92.06 92 VAL A O 1
ATOM 723 N N . GLY A 1 93 ? 10.617 18.836 2.671 1.00 88.12 93 GLY A N 1
ATOM 724 C CA . GLY A 1 93 ? 9.641 19.401 3.607 1.00 88.12 93 GLY A CA 1
ATOM 725 C C . GLY A 1 93 ? 9.235 18.428 4.720 1.00 88.12 93 GLY A C 1
ATOM 726 O O . GLY A 1 93 ? 8.927 18.851 5.832 1.00 88.12 93 GLY A O 1
ATOM 727 N N . ALA A 1 94 ? 9.306 17.123 4.452 1.00 86.25 94 ALA A N 1
ATOM 728 C CA . ALA A 1 94 ? 9.068 16.051 5.414 1.00 86.25 94 ALA A CA 1
ATOM 729 C C . ALA A 1 94 ? 10.289 15.673 6.272 1.00 86.25 94 ALA A C 1
ATOM 731 O O . ALA A 1 94 ? 10.217 14.720 7.049 1.00 86.25 94 ALA A O 1
ATOM 732 N N . GLY A 1 95 ? 11.430 16.350 6.103 1.00 87.56 95 GLY A N 1
ATOM 733 C CA . GLY A 1 95 ? 12.691 15.977 6.748 1.00 87.56 95 GLY A CA 1
ATOM 734 C C . GLY A 1 95 ? 13.327 14.702 6.179 1.00 87.56 95 GLY A C 1
ATOM 735 O O . GLY A 1 95 ? 14.134 14.065 6.855 1.00 87.56 95 GLY A O 1
ATOM 736 N N . GLN A 1 96 ? 12.961 14.306 4.957 1.00 87.50 96 GLN A N 1
ATOM 737 C CA . GLN A 1 96 ? 13.529 13.159 4.251 1.00 87.50 96 GLN A CA 1
ATOM 738 C C . GLN A 1 96 ? 14.604 13.597 3.248 1.00 87.50 96 GLN A C 1
ATOM 740 O O . GLN A 1 96 ? 14.741 14.770 2.898 1.00 87.50 96 GLN A O 1
ATOM 745 N N . ASN A 1 97 ? 15.381 12.629 2.760 1.00 88.81 97 ASN A N 1
ATOM 746 C CA . ASN A 1 97 ? 16.282 12.863 1.637 1.00 88.81 97 ASN A CA 1
ATOM 747 C C . ASN A 1 97 ? 15.459 13.218 0.385 1.00 88.81 97 ASN A C 1
ATOM 749 O O . ASN A 1 97 ? 14.463 12.554 0.111 1.00 88.81 97 ASN A O 1
ATOM 753 N N . VAL A 1 98 ? 15.900 14.207 -0.397 1.00 91.44 98 VAL A N 1
ATOM 754 C CA . VAL A 1 98 ? 15.254 14.614 -1.663 1.00 91.44 98 VAL A CA 1
ATOM 755 C C . VAL A 1 98 ? 15.020 13.432 -2.613 1.00 91.44 98 VAL A C 1
ATOM 757 O O . VAL A 1 98 ? 14.005 13.369 -3.300 1.00 91.44 98 VAL A O 1
ATOM 760 N N . LEU A 1 99 ? 15.920 12.445 -2.599 1.00 91.31 99 LEU A N 1
ATOM 761 C CA . LEU A 1 99 ? 15.838 11.250 -3.431 1.00 91.31 99 LEU A CA 1
ATOM 762 C C . LEU A 1 99 ? 14.789 10.230 -2.951 1.00 91.31 99 LEU A C 1
ATOM 764 O O . LEU A 1 99 ? 14.557 9.242 -3.639 1.00 91.31 99 LEU A O 1
ATOM 768 N N . ALA A 1 100 ? 14.113 10.459 -1.818 1.00 89.81 100 ALA A N 1
ATOM 769 C CA . ALA A 1 100 ? 12.962 9.653 -1.397 1.00 89.81 100 ALA A CA 1
ATOM 770 C C . ALA A 1 100 ? 11.756 9.800 -2.345 1.00 89.81 100 ALA A C 1
ATOM 772 O O . ALA A 1 100 ? 10.884 8.937 -2.360 1.00 89.81 100 ALA A O 1
ATOM 773 N N . ALA A 1 101 ? 11.730 10.869 -3.144 1.00 92.56 101 ALA A N 1
ATOM 774 C CA . ALA A 1 101 ? 10.749 11.109 -4.197 1.00 92.56 101 ALA A CA 1
ATOM 775 C C . ALA A 1 101 ? 11.067 10.398 -5.524 1.00 92.56 101 ALA A C 1
ATOM 777 O O . ALA A 1 101 ? 10.323 10.548 -6.486 1.00 92.56 101 ALA A O 1
ATOM 778 N N . TYR A 1 102 ? 12.178 9.659 -5.606 1.00 94.69 102 TYR A N 1
ATOM 779 C CA . TYR A 1 102 ? 12.648 9.071 -6.855 1.00 94.69 102 TYR A CA 1
ATOM 780 C C . TYR A 1 102 ? 12.469 7.554 -6.874 1.00 94.69 102 TYR A C 1
ATOM 782 O O . TYR A 1 102 ? 12.679 6.860 -5.877 1.00 94.69 102 TYR A O 1
ATOM 790 N N . GLN A 1 103 ? 12.128 7.023 -8.044 1.00 94.50 103 GLN A N 1
ATOM 791 C CA . GLN A 1 103 ? 11.977 5.593 -8.289 1.00 94.50 103 GLN A CA 1
ATOM 792 C C . GLN A 1 103 ? 12.851 5.152 -9.460 1.00 94.50 103 GLN A C 1
ATOM 794 O O . GLN A 1 103 ? 13.091 5.895 -10.411 1.00 94.50 103 GLN A O 1
ATOM 799 N N . LEU A 1 104 ? 13.317 3.905 -9.396 1.00 95.56 104 LEU A N 1
ATOM 800 C CA . LEU A 1 104 ? 14.081 3.304 -10.481 1.00 95.56 104 LEU A CA 1
ATOM 801 C C . LEU A 1 104 ? 13.158 2.991 -11.663 1.00 95.56 104 LEU A C 1
ATOM 803 O O . LEU A 1 104 ? 12.163 2.279 -11.517 1.00 95.56 104 LEU A O 1
ATOM 807 N N . SER A 1 105 ? 13.518 3.481 -12.840 1.00 95.62 105 SER A N 1
ATOM 808 C CA . SER A 1 105 ? 12.849 3.206 -14.106 1.00 95.62 105 SER A CA 1
ATOM 809 C C . SER A 1 105 ? 13.862 2.842 -15.190 1.00 95.62 105 SER A C 1
ATOM 811 O O . SER A 1 105 ? 15.050 2.671 -14.919 1.00 95.62 105 SER A O 1
ATOM 813 N N . SER A 1 106 ? 13.370 2.656 -16.409 1.00 95.44 106 SER A N 1
ATOM 814 C CA . SER A 1 106 ? 14.168 2.446 -17.607 1.00 95.44 106 SER A CA 1
ATOM 815 C C . SER A 1 106 ? 13.554 3.231 -18.762 1.00 95.44 106 SER A C 1
ATOM 817 O O . SER A 1 106 ? 12.333 3.278 -18.906 1.00 95.44 106 SER A O 1
ATOM 819 N N . THR A 1 107 ? 14.421 3.790 -19.599 1.00 95.56 107 THR A N 1
ATOM 820 C CA . THR A 1 107 ? 14.075 4.513 -20.832 1.00 95.56 107 THR A CA 1
ATOM 821 C C . THR A 1 107 ? 13.705 3.589 -22.001 1.00 95.56 107 THR A C 1
ATOM 823 O O . THR A 1 107 ? 13.405 4.065 -23.097 1.00 95.56 107 THR A O 1
ATOM 826 N N . LEU A 1 108 ? 13.737 2.265 -21.807 1.00 94.44 108 LEU A N 1
ATOM 827 C CA . LEU A 1 108 ? 13.417 1.303 -22.859 1.00 94.44 108 LEU A CA 1
ATOM 828 C C . LEU A 1 108 ? 11.943 1.391 -23.289 1.00 94.44 108 LEU A C 1
ATOM 830 O O . LEU A 1 108 ? 11.048 1.567 -22.456 1.00 94.44 108 LEU A O 1
ATOM 834 N N . PRO A 1 109 ? 11.654 1.209 -24.589 1.00 90.00 109 PRO A N 1
ATOM 835 C CA . PRO A 1 109 ? 10.292 1.270 -25.096 1.00 90.00 109 PRO A CA 1
ATOM 836 C C . PRO A 1 109 ? 9.432 0.144 -24.510 1.00 90.00 109 PRO A C 1
ATOM 838 O O . PRO A 1 109 ? 9.841 -1.012 -24.449 1.00 90.00 109 PRO A O 1
ATOM 841 N N . GLY A 1 110 ? 8.206 0.479 -24.108 1.00 84.69 110 GLY A N 1
ATOM 842 C CA . GLY A 1 110 ? 7.241 -0.493 -23.588 1.00 84.69 110 GLY A CA 1
ATOM 843 C C . GLY A 1 110 ? 7.393 -0.835 -22.102 1.00 84.69 110 GLY A C 1
ATOM 844 O O . GLY A 1 110 ? 6.538 -1.556 -21.581 1.00 84.69 110 GLY A O 1
ATOM 845 N N . ILE A 1 111 ? 8.407 -0.292 -21.418 1.00 89.00 111 ILE A N 1
ATOM 846 C CA . ILE A 1 111 ? 8.495 -0.301 -19.954 1.00 89.00 111 ILE A CA 1
ATOM 847 C C . ILE A 1 111 ? 7.435 0.650 -19.391 1.00 89.00 111 ILE A C 1
ATOM 849 O O . ILE A 1 111 ? 7.307 1.788 -19.843 1.00 89.00 111 ILE A O 1
ATOM 853 N N . SER A 1 112 ? 6.649 0.193 -18.414 1.00 87.31 112 SER A N 1
ATOM 854 C CA . SER A 1 112 ? 5.648 1.054 -17.779 1.00 87.31 112 SER A CA 1
ATOM 855 C C . SER A 1 112 ? 6.312 2.072 -16.855 1.00 87.31 112 SER A C 1
ATOM 857 O O . SER A 1 112 ? 7.371 1.813 -16.278 1.00 87.31 112 SER A O 1
ATOM 859 N N . PHE A 1 113 ? 5.669 3.216 -16.644 1.00 86.25 113 PHE A N 1
ATOM 860 C CA . PHE A 1 113 ? 6.082 4.095 -15.556 1.00 86.25 113 PHE A CA 1
ATOM 861 C C . PHE A 1 113 ? 5.898 3.377 -14.204 1.00 86.25 113 PHE A C 1
ATOM 863 O O . PHE A 1 113 ? 4.939 2.612 -14.050 1.00 86.25 113 PHE A O 1
ATOM 870 N N . PRO A 1 114 ? 6.819 3.570 -13.242 1.00 87.81 114 PRO A N 1
ATOM 871 C CA . PRO A 1 114 ? 6.622 3.176 -11.857 1.00 87.81 114 PRO A CA 1
ATOM 872 C C . PRO A 1 114 ? 5.251 3.626 -11.333 1.00 87.81 114 PRO A C 1
ATOM 874 O O . PRO A 1 114 ? 4.800 4.725 -11.666 1.00 87.81 114 PRO A O 1
ATOM 877 N N . PRO A 1 115 ? 4.577 2.793 -10.523 1.00 84.81 115 PRO A N 1
ATOM 878 C CA . PRO A 1 115 ? 3.364 3.221 -9.852 1.00 84.81 115 PRO A CA 1
ATOM 879 C C . PRO A 1 115 ? 3.690 4.333 -8.843 1.00 84.81 115 PRO A C 1
ATOM 881 O O . PRO A 1 115 ? 4.783 4.304 -8.262 1.00 84.81 115 PRO A O 1
ATOM 884 N N . PRO A 1 116 ? 2.735 5.244 -8.580 1.00 88.25 116 PRO A N 1
ATOM 885 C CA . PRO A 1 116 ? 2.908 6.308 -7.605 1.00 88.25 116 PRO A CA 1
ATOM 886 C C . PRO A 1 116 ? 3.404 5.816 -6.244 1.00 88.25 116 PRO A C 1
ATOM 888 O O . PRO A 1 116 ? 2.992 4.756 -5.763 1.00 88.25 116 PRO A O 1
ATOM 891 N N . ILE A 1 117 ? 4.241 6.608 -5.583 1.00 86.62 117 ILE A N 1
ATOM 892 C CA . ILE A 1 117 ? 4.687 6.364 -4.214 1.00 86.62 117 ILE A CA 1
ATOM 893 C C . ILE A 1 117 ? 3.483 6.473 -3.275 1.00 86.62 117 ILE A C 1
ATOM 895 O O . ILE A 1 117 ? 2.981 7.556 -2.976 1.00 86.62 117 ILE A O 1
ATOM 899 N N . VAL A 1 118 ? 3.047 5.332 -2.743 1.00 85.94 118 VAL A N 1
ATOM 900 C CA . VAL A 1 118 ? 1.972 5.265 -1.749 1.00 85.94 118 VAL A CA 1
ATOM 901 C C . VAL A 1 118 ? 2.588 5.243 -0.351 1.00 85.94 118 VAL A C 1
ATOM 903 O O . VAL A 1 118 ? 2.866 4.190 0.217 1.00 85.94 118 VAL A O 1
ATOM 906 N N . SER A 1 119 ? 2.835 6.427 0.207 1.00 84.25 119 SER A N 1
ATOM 907 C CA . SER A 1 119 ? 3.251 6.600 1.603 1.00 84.25 119 SER A CA 1
ATOM 908 C C . SER A 1 119 ? 2.366 7.626 2.304 1.00 84.25 119 SER A C 1
ATOM 910 O O . SER A 1 119 ? 1.757 8.470 1.650 1.00 84.25 119 SER A O 1
ATOM 912 N N . HIS A 1 120 ? 2.316 7.592 3.640 1.00 82.50 120 HIS A N 1
ATOM 913 C CA . HIS A 1 120 ? 1.595 8.606 4.419 1.00 82.50 120 HIS A CA 1
ATOM 914 C C . HIS A 1 120 ? 2.045 10.027 4.045 1.00 82.50 120 HIS A C 1
ATOM 916 O O . HIS A 1 120 ? 1.217 10.910 3.843 1.00 82.50 120 HIS A O 1
ATOM 922 N N . GLN A 1 121 ? 3.353 10.232 3.873 1.00 85.25 121 GLN A N 1
ATOM 923 C CA . GLN A 1 121 ? 3.898 11.535 3.512 1.00 85.25 121 GLN A CA 1
ATOM 924 C C . GLN A 1 121 ? 3.538 11.951 2.083 1.00 85.25 121 GLN A C 1
ATOM 926 O O . GLN A 1 121 ? 3.163 13.100 1.863 1.00 85.25 121 GLN A O 1
ATOM 931 N N . ALA A 1 122 ? 3.608 11.019 1.130 1.00 86.94 122 ALA A N 1
ATOM 932 C CA . ALA A 1 122 ? 3.201 11.269 -0.249 1.00 86.94 122 ALA A CA 1
ATOM 933 C C . ALA A 1 122 ? 1.709 11.614 -0.343 1.00 86.94 122 ALA A C 1
ATOM 935 O O . ALA A 1 122 ? 1.339 12.558 -1.035 1.00 86.94 122 ALA A O 1
ATOM 936 N N . ALA A 1 123 ? 0.862 10.922 0.423 1.00 86.94 123 ALA A N 1
ATOM 937 C CA . ALA A 1 123 ? -0.559 11.232 0.510 1.00 86.94 123 ALA A CA 1
ATOM 938 C C . ALA A 1 123 ? -0.795 12.645 1.066 1.00 86.94 123 ALA A C 1
ATOM 940 O O . ALA A 1 123 ? -1.543 13.415 0.468 1.00 86.94 123 ALA A O 1
ATOM 941 N N . LEU A 1 124 ? -0.131 13.018 2.169 1.00 86.00 124 LEU A N 1
ATOM 942 C CA . LEU A 1 124 ? -0.245 14.365 2.740 1.00 86.00 124 LEU A CA 1
ATOM 943 C C . LEU A 1 124 ? 0.217 15.453 1.765 1.00 86.00 124 LEU A C 1
ATOM 945 O O . LEU A 1 124 ? -0.477 16.455 1.600 1.00 86.00 124 LEU A O 1
ATOM 949 N N . ALA A 1 125 ? 1.355 15.244 1.102 1.00 86.19 125 ALA A N 1
ATOM 950 C CA . ALA A 1 125 ? 1.876 16.167 0.101 1.00 86.19 125 ALA A CA 1
ATOM 951 C C . ALA A 1 125 ? 0.898 16.337 -1.066 1.00 86.19 125 ALA A C 1
ATOM 953 O O . ALA A 1 125 ? 0.586 17.464 -1.450 1.00 86.19 125 ALA A O 1
ATOM 954 N N . TYR A 1 126 ? 0.352 15.231 -1.579 1.00 85.00 126 TYR A N 1
ATOM 955 C CA . TYR A 1 126 ? -0.674 15.255 -2.612 1.00 85.00 126 TYR A CA 1
ATOM 956 C C . TYR A 1 126 ? -1.911 16.033 -2.154 1.00 85.00 126 TYR A C 1
ATOM 958 O O . TYR A 1 126 ? -2.312 16.970 -2.835 1.00 85.00 126 TYR A O 1
ATOM 966 N N . PHE A 1 127 ? -2.482 15.735 -0.982 1.00 83.00 127 PHE A N 1
ATOM 967 C CA . PHE A 1 127 ? -3.658 16.457 -0.479 1.00 83.00 127 PHE A CA 1
ATOM 968 C C . PHE A 1 127 ? -3.413 17.960 -0.325 1.00 83.00 127 PHE A C 1
ATOM 970 O O . PHE A 1 127 ? -4.300 18.756 -0.637 1.00 83.00 127 PHE A O 1
ATOM 977 N N . ALA A 1 128 ? -2.215 18.343 0.119 1.00 81.31 128 ALA A N 1
ATOM 978 C CA . ALA A 1 128 ? -1.847 19.734 0.337 1.00 81.31 128 ALA A CA 1
ATOM 979 C C . ALA A 1 128 ? -1.710 20.544 -0.959 1.00 81.31 128 ALA A C 1
ATOM 981 O O . ALA A 1 128 ? -1.829 21.762 -0.908 1.00 81.31 128 ALA A O 1
ATOM 982 N N . ARG A 1 129 ? -1.461 19.905 -2.108 1.00 80.94 129 ARG A N 1
ATOM 983 C CA . ARG A 1 129 ? -1.164 20.608 -3.371 1.00 80.94 129 ARG A CA 1
ATOM 984 C C . ARG A 1 129 ? -2.059 20.236 -4.546 1.00 80.94 129 ARG A C 1
ATOM 986 O O . ARG A 1 129 ? -2.005 20.901 -5.576 1.00 80.94 129 ARG A O 1
ATOM 993 N N . ALA A 1 130 ? -2.842 19.167 -4.422 1.00 82.44 130 ALA A N 1
ATOM 994 C CA . ALA A 1 130 ? -3.722 18.700 -5.479 1.00 82.44 130 ALA A CA 1
ATOM 995 C C . ALA A 1 130 ? -4.768 19.783 -5.772 1.00 82.44 130 ALA A C 1
ATOM 997 O O . ALA A 1 130 ? -5.547 20.127 -4.879 1.00 82.44 130 ALA A O 1
ATOM 998 N N . PRO A 1 131 ? -4.802 20.335 -6.994 1.00 77.25 131 PRO A N 1
ATOM 999 C CA . PRO A 1 131 ? -5.811 21.311 -7.357 1.00 77.25 131 PRO A CA 1
ATOM 1000 C C . PRO A 1 131 ? -7.177 20.637 -7.524 1.00 77.25 131 PRO A C 1
ATOM 1002 O O . PRO A 1 131 ? -7.275 19.479 -7.933 1.00 77.25 131 PRO A O 1
ATOM 1005 N N . VAL A 1 132 ? -8.241 21.390 -7.269 1.00 75.19 132 VAL A N 1
ATOM 1006 C CA . VAL A 1 132 ? -9.616 21.050 -7.642 1.00 75.19 132 VAL A CA 1
ATOM 1007 C C . VAL A 1 132 ? -10.083 21.978 -8.769 1.00 75.19 132 VAL A C 1
ATOM 1009 O O . VAL A 1 132 ? -9.947 23.196 -8.678 1.00 75.19 132 VAL A O 1
ATOM 1012 N N . GLY A 1 133 ? -10.634 21.414 -9.849 1.00 65.38 133 GLY A N 1
ATOM 1013 C CA . GLY A 1 133 ? -11.086 22.181 -11.021 1.00 65.38 133 GLY A CA 1
ATOM 1014 C C . GLY A 1 133 ? -10.158 22.153 -12.239 1.00 65.38 133 GLY A C 1
ATOM 1015 O O . GLY A 1 133 ? -9.041 21.655 -12.199 1.00 65.38 133 GLY A O 1
ATOM 1016 N N . LEU A 1 134 ? -10.647 22.710 -13.352 1.00 56.81 134 LEU A N 1
ATOM 1017 C CA . LEU A 1 134 ? -9.973 22.741 -14.663 1.00 56.81 134 LEU A CA 1
ATOM 1018 C C . LEU A 1 134 ? -8.893 23.837 -14.804 1.00 56.81 134 LEU A C 1
ATOM 1020 O O . LEU A 1 134 ? -8.383 24.060 -15.902 1.00 56.81 134 LEU A O 1
ATOM 1024 N N . SER A 1 135 ? -8.539 24.556 -13.737 1.00 52.00 135 SER A N 1
ATOM 1025 C CA . SER A 1 135 ? -7.704 25.764 -13.824 1.00 52.00 135 SER A CA 1
ATOM 1026 C C . SER A 1 135 ? -6.208 25.519 -14.081 1.00 52.00 135 SER A C 1
ATOM 1028 O O . SER A 1 135 ? -5.462 26.492 -14.177 1.00 52.00 135 SER A O 1
ATOM 1030 N N . THR A 1 136 ? -5.747 24.275 -14.259 1.00 47.28 136 THR A N 1
ATOM 1031 C CA . THR A 1 136 ? -4.302 23.969 -14.308 1.00 47.28 136 THR A CA 1
ATOM 1032 C C . THR A 1 136 ? -3.780 23.270 -15.564 1.00 47.28 136 THR A C 1
ATOM 1034 O O . THR A 1 136 ? -2.578 23.034 -15.633 1.00 47.28 136 THR A O 1
ATOM 1037 N N . TRP A 1 137 ? -4.577 23.011 -16.614 1.00 43.56 137 TRP A N 1
ATOM 1038 C CA . TRP A 1 137 ? -3.993 22.412 -17.838 1.00 43.56 137 TRP A CA 1
ATOM 1039 C C . TRP A 1 137 ? -3.189 23.406 -18.707 1.00 43.56 137 TRP A C 1
ATOM 1041 O O . TRP A 1 137 ? -2.532 23.008 -19.663 1.00 43.56 137 TRP A O 1
ATOM 1051 N N . ASN A 1 138 ? -3.162 24.701 -18.379 1.00 42.91 138 ASN A N 1
ATOM 1052 C CA . ASN A 1 138 ? -2.220 25.632 -19.006 1.00 42.91 138 ASN A CA 1
ATOM 1053 C C . ASN A 1 138 ? -1.036 25.871 -18.060 1.00 42.91 138 ASN A C 1
ATOM 1055 O O . ASN A 1 138 ? -1.221 26.406 -16.970 1.00 42.91 138 ASN A O 1
ATOM 1059 N N . ASN A 1 139 ? 0.162 25.486 -18.519 1.00 40.66 139 ASN A N 1
ATOM 1060 C CA . ASN A 1 139 ? 1.478 25.408 -17.850 1.00 40.66 139 ASN A CA 1
ATOM 1061 C C . ASN A 1 139 ? 2.009 26.686 -17.142 1.00 40.66 139 ASN A C 1
ATOM 1063 O O . ASN A 1 139 ? 3.215 26.934 -17.151 1.00 40.66 139 ASN A O 1
ATOM 1067 N N . SER A 1 140 ? 1.182 27.568 -16.572 1.00 45.78 140 SER A N 1
ATOM 1068 C CA . SER A 1 140 ? 1.668 28.853 -16.035 1.00 45.78 140 SER A CA 1
ATOM 1069 C C . SER A 1 140 ? 0.913 29.443 -14.839 1.00 45.78 140 SER A C 1
ATOM 1071 O O . SER A 1 140 ? 1.109 30.622 -14.553 1.00 45.78 140 SER A O 1
ATOM 1073 N N . ARG A 1 141 ? 0.085 28.696 -14.096 1.00 50.47 141 ARG A N 1
ATOM 1074 C CA . ARG A 1 141 ? -0.478 29.215 -12.832 1.00 50.47 141 ARG A CA 1
ATOM 1075 C C . ARG A 1 141 ? -0.407 28.198 -11.700 1.00 50.47 141 ARG A C 1
ATOM 1077 O O . ARG A 1 141 ? -0.926 27.094 -11.818 1.00 50.47 141 ARG A O 1
ATOM 1084 N N . VAL A 1 142 ? 0.229 28.613 -10.604 1.00 56.91 142 VAL A N 1
ATOM 1085 C CA . VAL A 1 142 ? 0.102 27.984 -9.285 1.00 56.91 142 VAL A CA 1
ATOM 1086 C C . VAL A 1 142 ? -1.385 28.043 -8.898 1.00 56.91 142 VAL A C 1
ATOM 1088 O O . VAL A 1 142 ? -1.983 29.111 -9.072 1.00 56.91 142 VAL A O 1
ATOM 1091 N N . PRO A 1 143 ? -2.006 26.940 -8.446 1.00 58.16 143 PRO A N 1
ATOM 1092 C CA . PRO A 1 143 ? -3.382 26.970 -7.961 1.00 58.16 143 PRO A CA 1
ATOM 1093 C C . PRO A 1 143 ? -3.511 27.996 -6.830 1.00 58.16 143 PRO A C 1
ATOM 1095 O O . PRO A 1 143 ? -2.658 28.039 -5.948 1.00 58.16 143 PRO A O 1
ATOM 1098 N N . GLU A 1 144 ? -4.555 28.825 -6.847 1.00 65.31 144 GLU A N 1
ATOM 1099 C CA . GLU A 1 144 ? -4.902 29.629 -5.667 1.00 65.31 144 GLU A CA 1
ATOM 1100 C C . GLU A 1 144 ? -5.189 28.680 -4.496 1.00 65.31 144 GLU A C 1
ATOM 1102 O O . GLU A 1 144 ? -5.861 27.667 -4.703 1.00 65.31 144 GLU A O 1
ATOM 1107 N N . ASP A 1 145 ? -4.716 29.006 -3.287 1.00 66.50 145 ASP A N 1
ATOM 1108 C CA . ASP A 1 145 ? -4.826 28.129 -2.111 1.00 66.50 145 ASP A CA 1
ATOM 1109 C C . ASP A 1 145 ? -6.261 27.613 -1.901 1.00 66.50 145 ASP A C 1
ATOM 1111 O O . ASP A 1 145 ? -6.477 26.440 -1.610 1.00 66.50 145 ASP A O 1
ATOM 1115 N N . ASP A 1 146 ? -7.278 28.444 -2.130 1.00 70.44 146 ASP A N 1
ATOM 1116 C CA . ASP A 1 146 ? -8.691 28.068 -1.985 1.00 70.44 146 ASP A CA 1
ATOM 1117 C C . ASP A 1 146 ? -9.163 26.931 -2.910 1.00 70.44 146 ASP A C 1
ATOM 1119 O O . ASP A 1 146 ? -10.160 26.274 -2.596 1.00 70.44 146 ASP A O 1
ATOM 1123 N N . ASN A 1 147 ? -8.446 26.684 -4.009 1.00 74.31 147 ASN A N 1
ATOM 1124 C CA . ASN A 1 147 ? -8.718 25.640 -4.998 1.00 74.31 147 ASN A CA 1
ATOM 1125 C C . ASN A 1 147 ? -7.869 24.383 -4.768 1.00 74.31 147 ASN A C 1
ATOM 1127 O O . ASN A 1 147 ? -7.630 23.615 -5.700 1.00 74.31 147 ASN A O 1
ATOM 1131 N N . LEU A 1 148 ? -7.399 24.162 -3.543 1.00 81.44 148 LEU A N 1
ATOM 1132 C CA . LEU A 1 148 ? -6.718 22.934 -3.151 1.00 81.44 148 LEU A CA 1
ATOM 1133 C C . LEU A 1 148 ? -7.715 21.908 -2.609 1.00 81.44 148 LEU A C 1
ATOM 1135 O O . LEU A 1 148 ? -8.660 22.242 -1.889 1.00 81.44 148 LEU A O 1
ATOM 1139 N N . LEU A 1 149 ? -7.470 20.635 -2.914 1.00 84.50 149 LEU A N 1
ATOM 1140 C CA . LEU A 1 149 ? -8.279 19.503 -2.474 1.00 84.50 149 LEU A CA 1
ATOM 1141 C C . LEU A 1 149 ? -8.448 19.489 -0.954 1.00 84.50 149 LEU A C 1
ATOM 1143 O O . LEU A 1 149 ? -9.564 19.318 -0.469 1.00 84.50 149 LEU A O 1
ATOM 1147 N N . VAL A 1 150 ? -7.371 19.735 -0.202 1.00 86.00 150 VAL A N 1
ATOM 1148 C CA . VAL A 1 150 ? -7.436 19.834 1.263 1.00 86.00 150 VAL A CA 1
ATOM 1149 C C . VAL A 1 150 ? -8.428 20.901 1.725 1.00 86.00 150 VAL A C 1
ATOM 1151 O O . VAL A 1 150 ? -9.222 20.645 2.626 1.00 86.00 150 VAL A O 1
ATOM 1154 N N . ASN A 1 151 ? -8.455 22.066 1.078 1.00 85.69 151 ASN A N 1
ATOM 1155 C CA . ASN A 1 151 ? -9.337 23.161 1.468 1.00 85.69 151 ASN A CA 1
ATOM 1156 C C . ASN A 1 151 ? -10.795 22.858 1.122 1.00 85.69 151 ASN A C 1
ATOM 1158 O O . ASN A 1 151 ? -11.683 23.158 1.921 1.00 85.69 151 ASN A O 1
ATOM 1162 N N . LEU A 1 152 ? -11.055 22.195 -0.009 1.00 86.38 152 LEU A N 1
ATOM 1163 C CA . LEU A 1 152 ? -12.392 21.699 -0.337 1.00 86.38 152 LEU A CA 1
ATOM 1164 C C . LEU A 1 152 ? -12.866 20.657 0.687 1.00 86.38 152 LEU A C 1
ATOM 1166 O O . LEU A 1 152 ? -13.988 20.762 1.180 1.00 86.38 152 LEU A O 1
ATOM 1170 N N . ILE A 1 153 ? -12.007 19.699 1.053 1.00 88.62 153 ILE A N 1
ATOM 1171 C CA . ILE A 1 153 ? -12.311 18.673 2.062 1.00 88.62 153 ILE A CA 1
ATOM 1172 C C . ILE A 1 153 ? -12.623 19.320 3.413 1.00 88.62 153 ILE A C 1
ATOM 1174 O O . ILE A 1 153 ? -13.642 19.003 4.023 1.00 88.62 153 ILE A O 1
ATOM 1178 N N . VAL A 1 154 ? -11.788 20.258 3.867 1.00 89.25 154 VAL A N 1
ATOM 1179 C CA . VAL A 1 154 ? -11.998 20.985 5.127 1.00 89.25 154 VAL A CA 1
ATOM 1180 C C . VAL A 1 154 ? -13.328 21.741 5.108 1.00 89.25 154 VAL A C 1
ATOM 1182 O O . VAL A 1 154 ? -14.072 21.669 6.088 1.00 89.25 154 VAL A O 1
ATOM 1185 N N . LYS A 1 155 ? -13.670 22.417 4.004 1.00 89.69 155 LYS A N 1
ATOM 1186 C CA . LYS A 1 155 ? -14.963 23.104 3.844 1.00 89.69 155 LYS A CA 1
ATOM 1187 C C . LYS A 1 155 ? -16.131 22.113 3.931 1.00 89.69 155 LYS A C 1
ATOM 1189 O O . LYS A 1 155 ? -17.026 22.321 4.745 1.00 89.69 155 LYS A O 1
ATOM 1194 N N . GLY A 1 156 ? -16.082 21.001 3.196 1.00 91.44 156 GLY A N 1
ATOM 1195 C CA . GLY A 1 156 ? -17.138 19.982 3.220 1.00 91.44 156 GLY A CA 1
ATOM 1196 C C . GLY A 1 156 ? -17.333 19.349 4.598 1.00 91.44 156 GLY A C 1
ATOM 1197 O O . GLY A 1 156 ? -18.460 19.227 5.073 1.00 91.44 156 GLY A O 1
ATOM 1198 N N . LEU A 1 157 ? -16.241 19.017 5.293 1.00 92.25 157 LEU A N 1
ATOM 1199 C CA . LEU A 1 157 ? -16.299 18.491 6.661 1.00 92.25 157 LEU A CA 1
ATOM 1200 C C . LEU A 1 157 ? -16.824 19.528 7.661 1.00 92.25 157 LEU A C 1
ATOM 1202 O O . LEU A 1 157 ? -17.557 19.178 8.585 1.00 92.25 157 LEU A O 1
ATOM 1206 N N . THR A 1 158 ? -16.480 20.804 7.477 1.00 92.62 158 THR A N 1
ATOM 1207 C CA . THR A 1 158 ? -16.996 21.897 8.312 1.00 92.62 158 THR A CA 1
ATOM 1208 C C . THR A 1 158 ? -18.507 22.049 8.146 1.00 92.62 158 THR A C 1
ATOM 1210 O O . THR A 1 158 ? -19.221 22.165 9.144 1.00 92.62 158 THR A O 1
ATOM 1213 N N . GLU A 1 159 ? -19.012 21.986 6.913 1.00 93.94 159 GLU A N 1
ATOM 1214 C CA . GLU A 1 159 ? -20.452 22.043 6.649 1.00 93.94 159 GLU A CA 1
ATOM 1215 C C . GLU A 1 159 ? -21.180 20.776 7.128 1.00 93.94 159 GLU A C 1
ATOM 1217 O O . GLU A 1 159 ? -22.249 20.877 7.729 1.00 93.94 159 GLU A O 1
ATOM 1222 N N . LEU A 1 160 ? -20.572 19.590 7.007 1.00 92.38 160 LEU A N 1
ATOM 1223 C CA . LEU A 1 160 ? -21.122 18.362 7.591 1.00 92.38 160 LEU A CA 1
ATOM 1224 C C . LEU A 1 160 ? -21.288 18.490 9.113 1.00 92.38 160 LEU A C 1
ATOM 1226 O O . LEU A 1 160 ? -22.314 18.097 9.669 1.00 92.38 160 LEU A O 1
ATOM 1230 N N . CYS A 1 161 ? -20.297 19.068 9.794 1.00 91.31 161 CYS A N 1
ATOM 1231 C CA . CYS A 1 161 ? -20.357 19.343 11.230 1.00 91.31 161 CYS A CA 1
ATOM 1232 C C . CYS A 1 161 ? -21.432 20.375 11.605 1.00 91.31 161 CYS A C 1
ATOM 1234 O O . CYS A 1 161 ? -21.898 20.372 12.751 1.00 91.31 161 CYS A O 1
ATOM 1236 N N . ARG A 1 162 ? -21.823 21.258 10.677 1.00 93.75 162 ARG A N 1
ATOM 1237 C CA . ARG A 1 162 ? -22.924 22.212 10.861 1.00 93.75 162 ARG A CA 1
ATOM 1238 C C . ARG A 1 162 ? -24.283 21.520 10.718 1.00 93.75 162 ARG A C 1
ATOM 1240 O O . ARG A 1 162 ? -25.119 21.698 11.600 1.00 93.75 162 ARG A O 1
ATOM 1247 N N . GLU A 1 163 ? -24.469 20.711 9.676 1.00 94.00 163 GLU A N 1
ATOM 1248 C CA . GLU A 1 163 ? -25.741 20.030 9.374 1.00 94.00 163 GLU A CA 1
ATOM 1249 C C . GLU A 1 163 ? -26.020 18.816 10.275 1.00 94.00 163 GLU A C 1
ATOM 1251 O O . GLU A 1 163 ? -27.165 18.550 10.635 1.00 94.00 163 GLU A O 1
ATOM 1256 N N . LYS A 1 164 ? -24.972 18.088 10.681 1.00 92.25 164 LYS A N 1
ATOM 1257 C CA . LYS A 1 164 ? -25.025 16.893 11.547 1.00 92.25 164 LYS A CA 1
ATOM 1258 C C . LYS A 1 164 ? -26.054 15.829 11.109 1.00 92.25 164 LYS A C 1
ATOM 1260 O O . LYS A 1 164 ? -26.887 15.421 11.926 1.00 92.25 164 LYS A O 1
ATOM 1265 N N . PRO A 1 165 ? -26.002 15.324 9.862 1.00 91.00 165 PRO A N 1
ATOM 1266 C CA . PRO A 1 165 ? -26.900 14.259 9.429 1.00 91.00 165 PRO A CA 1
ATOM 1267 C C . PRO A 1 165 ? -26.641 12.966 10.227 1.00 91.00 165 PRO A C 1
ATOM 1269 O O . PRO A 1 165 ? -25.492 12.674 10.574 1.00 91.00 165 PRO A O 1
ATOM 1272 N N . PRO A 1 166 ? -27.671 12.157 10.522 1.00 84.31 166 PRO A N 1
ATOM 1273 C CA . PRO A 1 166 ? -27.505 10.937 11.303 1.00 84.31 166 PRO A CA 1
ATOM 1274 C C . PRO A 1 166 ? -26.937 9.772 10.473 1.00 84.31 166 PRO A C 1
ATOM 1276 O O . PRO A 1 166 ? -27.411 9.468 9.380 1.00 84.31 166 PRO A O 1
ATOM 1279 N N . GLY A 1 167 ? -25.976 9.041 11.046 1.00 83.06 167 GLY A N 1
ATOM 1280 C CA . GLY A 1 167 ? -25.523 7.742 10.535 1.00 83.06 167 GLY A CA 1
ATOM 1281 C C . GLY A 1 167 ? -24.988 7.779 9.098 1.00 83.06 167 GLY A C 1
ATOM 1282 O O . GLY A 1 167 ? -24.189 8.641 8.743 1.00 83.06 167 GLY A O 1
ATOM 1283 N N . LEU A 1 168 ? -25.428 6.831 8.266 1.00 82.81 168 LEU A N 1
ATOM 1284 C CA . LEU A 1 168 ? -25.013 6.700 6.859 1.00 82.81 168 LEU A CA 1
ATOM 1285 C C . LEU A 1 168 ? -25.432 7.894 5.982 1.00 82.81 168 LEU A C 1
ATOM 1287 O O . LEU A 1 168 ? -24.821 8.127 4.937 1.00 82.81 168 LEU A O 1
ATOM 1291 N N . GLU A 1 169 ? -26.421 8.684 6.409 1.00 81.88 169 GLU A N 1
ATOM 1292 C CA . GLU A 1 169 ? -26.829 9.895 5.689 1.00 81.88 169 GLU A CA 1
ATOM 1293 C C . GLU A 1 169 ? -25.757 10.988 5.756 1.00 81.88 169 GLU A C 1
ATOM 1295 O O . GLU A 1 169 ? -25.690 11.815 4.854 1.00 81.88 169 GLU A O 1
ATOM 1300 N N . ALA A 1 170 ? -24.853 10.956 6.744 1.00 84.62 170 ALA A N 1
ATOM 1301 C CA . ALA A 1 170 ? -23.705 11.862 6.799 1.00 84.62 170 ALA A CA 1
ATOM 1302 C C . ALA A 1 170 ? -22.771 11.674 5.595 1.00 84.62 170 ALA A C 1
ATOM 1304 O O . ALA A 1 170 ? -22.308 12.646 5.002 1.00 84.62 170 ALA A O 1
ATOM 1305 N N . VAL A 1 171 ? -22.536 10.418 5.202 1.00 84.00 171 VAL A N 1
ATOM 1306 C CA . VAL A 1 171 ? -21.663 10.077 4.071 1.00 84.00 171 VAL A CA 1
ATOM 1307 C C . VAL A 1 171 ? -22.317 10.479 2.752 1.00 84.00 171 VAL A C 1
ATOM 1309 O O . VAL A 1 171 ? -21.672 11.118 1.924 1.00 84.00 171 VAL A O 1
ATOM 1312 N N . LYS A 1 172 ? -23.610 10.169 2.573 1.00 82.25 172 LYS A N 1
ATOM 1313 C CA . LYS A 1 172 ? -24.370 10.582 1.381 1.00 82.25 172 LYS A CA 1
ATOM 1314 C C . LYS A 1 172 ? -24.437 12.098 1.250 1.00 82.25 172 LYS A C 1
ATOM 1316 O O . LYS A 1 172 ? -24.206 12.630 0.170 1.00 82.25 172 LYS A O 1
ATOM 1321 N N . TRP A 1 173 ? -24.725 12.789 2.351 1.00 92.75 173 TRP A N 1
ATOM 1322 C CA . TRP A 1 173 ? -24.778 14.243 2.390 1.00 92.75 173 TRP A CA 1
ATOM 1323 C C . TRP A 1 173 ? -23.428 14.852 2.006 1.00 92.75 173 TRP A C 1
ATOM 1325 O O . TRP A 1 173 ? -23.381 15.706 1.126 1.00 92.75 173 TRP A O 1
ATOM 1335 N N . LEU A 1 174 ? -22.329 14.364 2.594 1.00 90.81 174 LEU A N 1
ATOM 1336 C CA . LEU A 1 174 ? -20.988 14.871 2.302 1.00 90.81 174 LEU A CA 1
ATOM 1337 C C . LEU A 1 174 ? -20.588 14.600 0.844 1.00 90.81 174 LEU A C 1
ATOM 1339 O O . LEU A 1 174 ? -20.017 15.471 0.193 1.00 90.81 174 LEU A O 1
ATOM 1343 N N . GLY A 1 175 ? -20.925 13.419 0.316 1.00 85.06 175 GLY A N 1
ATOM 1344 C CA . GLY A 1 175 ? -20.714 13.074 -1.089 1.00 85.06 175 GLY A CA 1
ATOM 1345 C C . GLY A 1 175 ? -21.459 14.015 -2.038 1.00 85.06 175 GLY A C 1
ATOM 1346 O O . GLY A 1 175 ? -20.845 14.580 -2.940 1.00 85.06 175 GLY A O 1
ATOM 1347 N N . ASN A 1 176 ? -22.752 14.249 -1.795 1.00 88.00 176 ASN A N 1
ATOM 1348 C CA . ASN A 1 176 ? -23.553 15.192 -2.581 1.00 88.00 176 ASN A CA 1
ATOM 1349 C C . ASN A 1 176 ? -23.003 16.618 -2.483 1.00 88.00 176 ASN A C 1
ATOM 1351 O O . ASN A 1 176 ? -22.869 17.294 -3.499 1.00 88.00 176 ASN A O 1
ATOM 1355 N N . TRP A 1 177 ? -22.600 17.047 -1.283 1.00 92.38 177 TRP A N 1
ATOM 1356 C CA . TRP A 1 177 ? -21.980 18.351 -1.085 1.00 92.38 177 TRP A CA 1
ATOM 1357 C C . TRP A 1 177 ? -20.715 18.497 -1.938 1.00 92.38 177 TRP A C 1
ATOM 1359 O O . TRP A 1 177 ? -20.569 19.494 -2.642 1.00 92.38 177 TRP A O 1
ATOM 1369 N N . PHE A 1 178 ? -19.827 17.495 -1.951 1.00 88.94 178 PHE A N 1
ATOM 1370 C CA . PHE A 1 178 ? -18.634 17.529 -2.800 1.00 88.94 178 PHE A CA 1
ATOM 1371 C C . PHE A 1 178 ? -18.959 17.537 -4.291 1.00 88.94 178 PHE A C 1
ATOM 1373 O O . PHE A 1 178 ? -18.258 18.215 -5.035 1.00 88.94 178 PHE A O 1
ATOM 1380 N N . LEU A 1 179 ? -19.995 16.823 -4.738 1.00 84.88 179 LEU A N 1
ATOM 1381 C CA . LEU A 1 179 ? -20.425 16.839 -6.139 1.00 84.88 179 LEU A CA 1
ATOM 1382 C C . LEU A 1 179 ? -20.937 18.223 -6.556 1.00 84.88 179 LEU A C 1
ATOM 1384 O O . LEU A 1 179 ? -20.504 18.749 -7.582 1.00 84.88 179 LEU A O 1
ATOM 1388 N N . ASP A 1 180 ? -21.788 18.837 -5.734 1.00 84.56 180 ASP A N 1
ATOM 1389 C CA . ASP A 1 180 ? -22.349 20.167 -5.990 1.00 84.56 180 ASP A CA 1
ATOM 1390 C C . ASP A 1 180 ? -21.267 21.258 -6.003 1.00 84.56 180 ASP A C 1
ATOM 1392 O O . ASP A 1 180 ? -21.330 22.206 -6.792 1.00 84.56 180 ASP A O 1
ATOM 1396 N N . HIS A 1 181 ? -20.242 21.093 -5.164 1.00 81.94 181 HIS A N 1
ATOM 1397 C CA . HIS A 1 181 ? -19.147 22.047 -4.986 1.00 81.94 181 HIS A CA 1
ATOM 1398 C C . HIS A 1 181 ? -17.866 21.641 -5.729 1.00 81.94 181 HIS A C 1
ATOM 1400 O O . HIS A 1 181 ? -16.824 22.265 -5.530 1.00 81.94 181 HIS A O 1
ATOM 1406 N N . ASN A 1 182 ? -17.921 20.626 -6.601 1.00 76.44 182 ASN A N 1
ATOM 1407 C CA . ASN A 1 182 ? -16.784 20.211 -7.415 1.00 76.44 182 ASN A CA 1
ATOM 1408 C C . ASN A 1 182 ? -16.503 21.269 -8.499 1.00 76.44 182 ASN A C 1
ATOM 1410 O O . ASN A 1 182 ? -17.287 21.388 -9.442 1.00 76.44 182 ASN A O 1
ATOM 1414 N N . PRO A 1 183 ? -15.365 21.984 -8.467 1.00 67.50 183 PRO A N 1
ATOM 1415 C CA . PRO A 1 183 ? -15.065 23.030 -9.448 1.00 67.50 183 PRO A CA 1
ATOM 1416 C C . PRO A 1 183 ? -14.834 22.490 -10.867 1.00 67.50 183 PRO A C 1
ATOM 1418 O O . PRO A 1 183 ? -14.847 23.250 -11.834 1.00 67.50 183 PRO A O 1
ATOM 1421 N N . ALA A 1 184 ? -14.604 21.181 -11.011 1.00 67.38 184 ALA A N 1
ATOM 1422 C CA . ALA A 1 184 ? -14.404 20.518 -12.293 1.00 67.38 184 ALA A CA 1
ATOM 1423 C C . ALA A 1 184 ? -15.708 20.035 -12.945 1.00 67.38 184 ALA A C 1
ATOM 1425 O O . ALA A 1 184 ? -15.600 19.441 -14.015 1.00 67.38 184 ALA A O 1
ATOM 1426 N N . GLN A 1 185 ? -16.878 20.247 -12.301 1.00 65.00 185 GLN A N 1
ATOM 1427 C CA . GLN A 1 185 ? -18.201 19.690 -12.642 1.00 65.00 185 GLN A CA 1
ATOM 1428 C C . GLN A 1 185 ? -18.208 18.930 -13.979 1.00 65.00 185 GLN A C 1
ATOM 1430 O O . GLN A 1 185 ? -18.310 19.573 -15.034 1.00 65.00 185 GLN A O 1
ATOM 1435 N N . PRO A 1 186 ? -18.123 17.585 -13.993 1.00 53.66 186 PRO A N 1
ATOM 1436 C CA . PRO A 1 186 ? -18.528 16.865 -15.185 1.00 53.66 186 PRO A CA 1
ATOM 1437 C C . PRO A 1 186 ? -19.994 17.240 -15.402 1.00 53.66 186 PRO A C 1
ATOM 1439 O O . PRO A 1 186 ? -20.854 16.906 -14.591 1.00 53.66 186 PRO A O 1
ATOM 1442 N N . LYS A 1 187 ? -20.272 18.047 -16.431 1.00 45.66 187 LYS A N 1
ATOM 1443 C CA . LYS A 1 187 ? -21.640 18.441 -16.759 1.00 45.66 187 LYS A CA 1
ATOM 1444 C C . LYS A 1 187 ? -22.378 17.170 -17.148 1.00 45.66 187 LYS A C 1
ATOM 1446 O O . LYS A 1 187 ? -22.323 16.765 -18.307 1.00 45.66 187 LYS A O 1
ATOM 1451 N N . GLU A 1 188 ? -23.078 16.550 -16.210 1.00 45.91 188 GLU A N 1
ATOM 1452 C CA . GLU A 1 188 ? -24.153 15.654 -16.591 1.00 45.91 188 GLU A CA 1
ATOM 1453 C C . GLU A 1 188 ? -25.113 16.468 -17.468 1.00 45.91 188 GLU A C 1
ATOM 1455 O O . GLU A 1 188 ? -25.532 17.570 -17.074 1.00 45.91 188 GLU A O 1
ATOM 1460 N N . PRO A 1 189 ? -25.450 16.000 -18.681 1.00 38.09 189 PRO A N 1
ATOM 1461 C CA . PRO A 1 189 ? -26.505 16.632 -19.438 1.00 38.09 189 PRO A CA 1
ATOM 1462 C C . PRO A 1 189 ? -27.805 16.405 -18.665 1.00 38.09 189 PRO A C 1
ATOM 1464 O O . PRO A 1 189 ? -28.410 15.336 -18.729 1.00 38.09 189 PRO A O 1
ATOM 1467 N N . ARG A 1 190 ? -28.237 17.435 -17.929 1.00 40.75 190 ARG A N 1
ATOM 1468 C CA . ARG A 1 190 ? -29.593 17.551 -17.386 1.00 40.75 190 ARG A CA 1
ATOM 1469 C C . ARG A 1 190 ? -30.573 17.487 -18.559 1.00 40.75 190 ARG A C 1
ATOM 1471 O O . ARG A 1 190 ? -30.870 18.513 -19.161 1.00 40.75 190 ARG A O 1
ATOM 1478 N N . GLY A 1 191 ? -31.022 16.286 -18.928 1.00 39.69 191 GLY A N 1
ATOM 1479 C CA . GLY A 1 191 ? -32.003 16.128 -20.002 1.00 39.69 191 GLY A CA 1
ATOM 1480 C C . GLY A 1 191 ? -32.082 14.797 -20.747 1.00 39.69 191 GLY A C 1
ATOM 1481 O O . GLY A 1 191 ? -32.992 14.674 -21.559 1.00 39.69 191 GLY A O 1
ATOM 1482 N N . LEU A 1 192 ? -31.235 13.791 -20.502 1.00 34.41 192 LEU A N 1
ATOM 1483 C CA . LEU A 1 192 ? -31.553 12.434 -20.966 1.00 34.41 192 LEU A CA 1
ATOM 1484 C C . LEU A 1 192 ? -32.080 11.599 -19.804 1.00 34.41 192 LEU A C 1
ATOM 1486 O O . LEU A 1 192 ? -31.319 11.072 -18.999 1.00 34.41 192 LEU A O 1
ATOM 1490 N N . GLN A 1 193 ? -33.404 11.427 -19.768 1.00 40.03 193 GLN A N 1
ATOM 1491 C CA . GLN A 1 193 ? -34.006 10.213 -19.225 1.00 40.03 193 GLN A CA 1
ATOM 1492 C C . GLN A 1 193 ? -33.500 9.027 -20.060 1.00 40.03 193 GLN A C 1
ATOM 1494 O O . GLN A 1 193 ? -34.181 8.542 -20.959 1.00 40.03 193 GLN A O 1
ATOM 1499 N N . CYS A 1 194 ? -32.288 8.555 -19.786 1.00 31.14 194 CYS A N 1
ATOM 1500 C CA . CYS A 1 194 ? -31.976 7.165 -20.054 1.00 31.14 194 CYS A CA 1
ATOM 1501 C C . CYS A 1 194 ? -32.689 6.382 -18.958 1.00 31.14 194 CYS A C 1
ATOM 1503 O O . CYS A 1 194 ? -32.260 6.393 -17.807 1.00 31.14 194 CYS A O 1
ATOM 1505 N N . SER A 1 195 ? -33.819 5.756 -19.291 1.00 35.31 195 SER A N 1
ATOM 1506 C CA . SER A 1 195 ? -34.429 4.773 -18.401 1.00 35.31 195 SER A CA 1
ATOM 1507 C C . SER A 1 195 ? -33.366 3.709 -18.083 1.00 35.31 195 SER A C 1
ATOM 1509 O O . SER A 1 195 ? -32.915 3.041 -19.021 1.00 35.31 195 SER A O 1
ATOM 1511 N N . PRO A 1 196 ? -32.980 3.500 -16.812 1.00 35.78 196 PRO A N 1
ATOM 1512 C CA . PRO A 1 196 ? -31.984 2.486 -16.445 1.00 35.78 196 PRO A CA 1
ATOM 1513 C C . PRO A 1 196 ? -32.403 1.059 -16.847 1.00 35.78 196 PRO A C 1
ATOM 1515 O O . PRO A 1 196 ? -31.585 0.154 -16.947 1.00 35.78 196 PRO A O 1
ATOM 1518 N N . LEU A 1 197 ? -33.689 0.863 -17.146 1.00 35.97 197 LEU A N 1
ATOM 1519 C CA . LEU A 1 197 ? -34.331 -0.439 -17.311 1.00 35.97 197 LEU A CA 1
ATOM 1520 C C . LEU A 1 197 ? -34.129 -1.105 -18.688 1.00 35.97 197 LEU A C 1
ATOM 1522 O O . LEU A 1 197 ? -34.448 -2.281 -18.842 1.00 35.97 197 LEU A O 1
ATOM 1526 N N . ALA A 1 198 ? -33.601 -0.405 -19.700 1.00 33.41 198 ALA A N 1
ATOM 1527 C CA . ALA A 1 198 ? -33.510 -0.966 -21.058 1.00 33.41 198 ALA A CA 1
ATOM 1528 C C . ALA A 1 198 ? -32.209 -1.746 -21.340 1.00 33.41 198 ALA A C 1
ATOM 1530 O O . ALA A 1 198 ? -32.224 -2.660 -22.160 1.00 33.41 198 ALA A O 1
ATOM 1531 N N . CYS A 1 199 ? -31.105 -1.445 -20.644 1.00 31.28 199 CYS A N 1
ATOM 1532 C CA . CYS A 1 199 ? -29.863 -2.231 -20.742 1.00 31.28 199 CYS A CA 1
ATOM 1533 C C . CYS A 1 199 ? -29.785 -3.378 -19.719 1.00 31.28 199 CYS A C 1
ATOM 1535 O O . CYS A 1 199 ? -28.965 -4.276 -19.889 1.00 31.28 199 CYS A O 1
ATOM 1537 N N . TRP A 1 200 ? -30.631 -3.375 -18.682 1.00 30.33 200 TRP A N 1
ATOM 1538 C CA . TRP A 1 200 ? -30.583 -4.365 -17.597 1.00 30.33 200 TRP A CA 1
ATOM 1539 C C . TRP A 1 200 ? -31.370 -5.653 -17.867 1.00 30.33 200 TRP A C 1
ATOM 1541 O O . TRP A 1 200 ? -30.951 -6.723 -17.436 1.00 30.33 200 TRP A O 1
ATOM 1551 N N . SER A 1 201 ? -32.425 -5.615 -18.682 1.00 30.14 201 SER A N 1
ATOM 1552 C CA . SER A 1 201 ? -33.328 -6.771 -18.852 1.00 30.14 201 SER A CA 1
ATOM 1553 C C . SER A 1 201 ? -32.727 -7.984 -19.580 1.00 30.14 201 SER A C 1
ATOM 1555 O O . SER A 1 201 ? -33.252 -9.089 -19.471 1.00 30.14 201 SER A O 1
ATOM 1557 N N . ARG A 1 202 ? -31.612 -7.824 -20.309 1.00 34.66 202 ARG A N 1
ATOM 1558 C CA . ARG A 1 202 ? -30.905 -8.950 -20.955 1.00 34.66 202 ARG A CA 1
ATOM 1559 C C . ARG A 1 202 ? -29.736 -9.496 -20.123 1.00 34.66 202 ARG A C 1
ATOM 1561 O O . ARG A 1 202 ? -29.212 -10.550 -20.468 1.00 34.66 202 ARG A O 1
ATOM 1568 N N . ALA A 1 203 ? -29.356 -8.804 -19.047 1.00 33.34 203 ALA A N 1
ATOM 1569 C CA . ALA A 1 203 ? -28.327 -9.231 -18.098 1.00 33.34 203 ALA A CA 1
ATOM 1570 C C . ALA A 1 203 ? -28.919 -9.928 -16.856 1.00 33.34 203 ALA A C 1
ATOM 1572 O O . ALA A 1 203 ? -28.236 -10.732 -16.230 1.00 33.34 203 ALA A O 1
ATOM 1573 N N . GLU A 1 204 ? -30.194 -9.686 -16.528 1.00 36.47 204 GLU A N 1
ATOM 1574 C CA . GLU A 1 204 ? -30.858 -10.231 -15.329 1.00 36.47 204 GLU A CA 1
ATOM 1575 C C . GLU A 1 204 ? -30.945 -11.766 -15.289 1.00 36.47 204 GLU A C 1
ATOM 1577 O O . GLU A 1 204 ? -30.894 -12.347 -14.209 1.00 36.47 204 GLU A O 1
ATOM 1582 N N . VAL A 1 205 ? -31.025 -12.447 -16.438 1.00 38.78 205 VAL A N 1
ATOM 1583 C CA . VAL A 1 205 ? -31.164 -13.918 -16.464 1.00 38.78 205 VAL A CA 1
ATOM 1584 C C . VAL A 1 205 ? -29.817 -14.635 -16.288 1.00 38.78 205 VAL A C 1
ATOM 1586 O O . VAL A 1 205 ? -29.794 -15.768 -15.825 1.00 38.78 205 VAL A O 1
ATOM 1589 N N . THR A 1 206 ? -28.692 -13.981 -16.604 1.00 40.22 206 THR A N 1
ATOM 1590 C CA . THR A 1 206 ? -27.336 -14.527 -16.387 1.00 40.22 206 THR A CA 1
ATOM 1591 C C . THR A 1 206 ? -26.702 -14.044 -15.079 1.00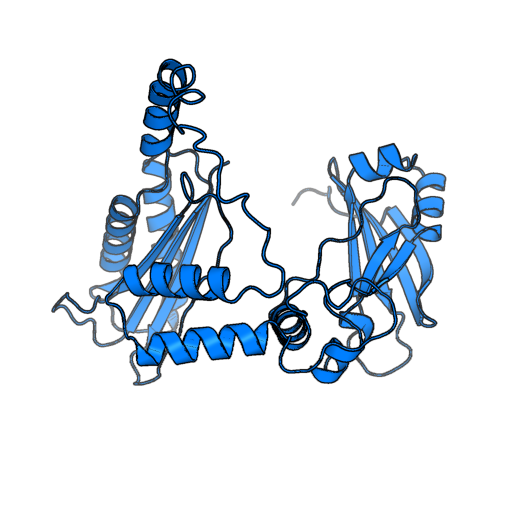 40.22 206 THR A C 1
ATOM 1593 O O . THR A 1 206 ? -25.973 -14.802 -14.452 1.00 40.22 206 THR A O 1
ATOM 1596 N N . MET A 1 207 ? -27.009 -12.821 -14.623 1.00 39.88 207 MET A N 1
ATOM 1597 C CA . MET A 1 207 ? -26.471 -12.269 -13.370 1.00 39.88 207 MET A CA 1
ATOM 1598 C C . MET A 1 207 ? -27.070 -12.901 -12.113 1.00 39.88 207 MET A C 1
ATOM 1600 O O . MET A 1 207 ? -26.391 -12.946 -11.099 1.00 39.88 207 MET A O 1
ATOM 1604 N N . ALA A 1 208 ? -28.308 -13.401 -12.142 1.00 43.84 208 ALA A N 1
ATOM 1605 C CA . ALA A 1 208 ? -28.922 -13.995 -10.952 1.00 43.84 208 ALA A CA 1
ATOM 1606 C C . ALA A 1 208 ? -28.206 -15.278 -10.477 1.00 43.84 208 ALA A C 1
ATOM 1608 O O . ALA A 1 208 ? -28.111 -15.499 -9.273 1.00 43.84 208 ALA A O 1
ATOM 1609 N N . ASP A 1 209 ? -27.662 -16.073 -11.406 1.00 38.12 209 ASP A N 1
ATOM 1610 C CA . ASP A 1 209 ? -26.973 -17.340 -11.108 1.00 38.12 209 ASP A CA 1
ATOM 1611 C C . ASP A 1 209 ? -25.503 -17.101 -10.680 1.00 38.12 209 ASP A C 1
ATOM 1613 O O . ASP A 1 209 ? -25.004 -17.732 -9.750 1.00 38.12 209 ASP A O 1
ATOM 1617 N N . GLU A 1 210 ? -24.819 -16.112 -11.279 1.00 42.59 210 GLU A N 1
ATOM 1618 C CA . GLU A 1 210 ? -23.455 -15.711 -10.880 1.00 42.59 210 GLU A CA 1
ATOM 1619 C C . GLU A 1 210 ? -23.430 -14.936 -9.547 1.00 42.59 210 GLU A C 1
ATOM 1621 O O . GLU A 1 210 ? -22.558 -15.185 -8.711 1.00 42.59 210 GLU A O 1
ATOM 1626 N N . LEU A 1 211 ? -24.404 -14.054 -9.290 1.00 44.38 211 LEU A N 1
ATOM 1627 C CA . LEU A 1 211 ? -24.473 -13.252 -8.059 1.00 44.38 211 LEU A CA 1
ATOM 1628 C C . LEU A 1 211 ? -24.821 -14.112 -6.831 1.00 44.38 211 LEU A C 1
ATOM 1630 O O . LEU A 1 211 ? -24.235 -13.916 -5.768 1.00 44.38 211 LEU A O 1
ATOM 1634 N N . GLN A 1 212 ? -25.697 -15.114 -6.993 1.00 44.84 212 GLN A N 1
ATOM 1635 C CA . GLN A 1 212 ? -25.987 -16.090 -5.933 1.00 44.84 212 GLN A CA 1
ATOM 1636 C C . GLN A 1 212 ? -24.760 -16.939 -5.577 1.00 44.84 212 GLN A C 1
ATOM 1638 O O . GLN A 1 212 ? -24.539 -17.219 -4.401 1.00 44.84 212 GLN A O 1
ATOM 1643 N N . SER A 1 213 ? -23.921 -17.290 -6.559 1.00 51.09 213 SER A N 1
ATOM 1644 C CA . SER A 1 213 ? -22.668 -18.016 -6.301 1.00 51.09 213 SER A CA 1
ATOM 1645 C C . SER A 1 213 ? -21.593 -17.150 -5.624 1.00 51.09 213 SER A C 1
ATOM 1647 O O . SER A 1 213 ? -20.784 -17.656 -4.848 1.00 51.09 213 SER A O 1
ATOM 1649 N N . SER A 1 214 ? -21.593 -15.836 -5.882 1.00 54.16 214 SER A N 1
ATOM 1650 C CA . SER A 1 214 ? -20.599 -14.898 -5.350 1.00 54.16 214 SER A CA 1
ATOM 1651 C C . SER A 1 214 ? -20.841 -14.544 -3.879 1.00 54.16 214 SER A C 1
ATOM 1653 O O . SER A 1 214 ? -19.878 -14.455 -3.121 1.00 54.16 214 SER A O 1
ATOM 1655 N N . GLU A 1 215 ? -22.096 -14.368 -3.446 1.00 61.94 215 GLU A N 1
ATOM 1656 C CA . GLU A 1 215 ? -22.423 -14.065 -2.039 1.00 61.94 215 GLU A CA 1
ATOM 1657 C C . GLU A 1 215 ? -22.105 -15.240 -1.100 1.00 61.94 215 GLU A C 1
ATOM 1659 O O . GLU A 1 215 ? -21.610 -15.039 0.010 1.00 61.94 215 GLU A O 1
ATOM 1664 N N . GLU A 1 216 ? -22.315 -16.480 -1.550 1.00 67.94 216 GLU A N 1
ATOM 1665 C CA . GLU A 1 216 ? -22.027 -17.676 -0.747 1.00 67.94 216 GLU A CA 1
ATOM 1666 C C . GLU A 1 216 ? -20.511 -17.883 -0.539 1.00 67.94 216 GLU A C 1
ATOM 1668 O O . GLU A 1 216 ? -20.072 -18.418 0.485 1.00 67.94 216 GLU A O 1
ATOM 1673 N N . LEU A 1 217 ? -19.685 -17.390 -1.467 1.00 78.56 217 LEU A N 1
ATOM 1674 C CA . LEU A 1 217 ? -18.220 -17.477 -1.419 1.00 78.56 217 LEU A CA 1
ATOM 1675 C C . LEU A 1 217 ? -17.545 -16.237 -0.811 1.00 78.56 217 LEU A C 1
ATOM 1677 O O . LEU A 1 217 ? -16.362 -16.305 -0.467 1.00 78.56 217 LEU A O 1
ATOM 1681 N N . ALA A 1 218 ? -18.288 -15.144 -0.629 1.00 85.38 218 ALA A N 1
ATOM 1682 C CA . ALA A 1 218 ? -17.786 -13.886 -0.089 1.00 85.38 218 ALA A CA 1
ATOM 1683 C C . ALA A 1 218 ? -17.370 -13.985 1.389 1.00 85.38 218 ALA A C 1
ATOM 1685 O O . ALA A 1 218 ? -17.740 -14.912 2.128 1.00 85.38 218 ALA A O 1
ATOM 1686 N N . PHE A 1 219 ? -16.588 -12.999 1.830 1.00 89.19 219 PHE A N 1
ATOM 1687 C CA . PHE A 1 219 ? -16.225 -12.817 3.231 1.00 89.19 219 PHE A CA 1
ATOM 1688 C C . PHE A 1 219 ? -17.461 -12.489 4.089 1.00 89.19 219 PHE A C 1
ATOM 1690 O O . PHE A 1 219 ? -18.094 -11.451 3.915 1.00 89.19 219 PHE A O 1
ATOM 1697 N N . VAL A 1 220 ? -17.782 -13.348 5.064 1.00 91.38 220 VAL A N 1
ATOM 1698 C CA . VAL A 1 220 ? -18.931 -13.159 5.969 1.00 91.38 220 VAL A CA 1
ATOM 1699 C C . VAL A 1 220 ? -18.441 -12.787 7.368 1.00 91.38 220 VAL A C 1
ATOM 1701 O O . VAL A 1 220 ? -17.942 -13.631 8.113 1.00 91.38 220 VAL A O 1
ATOM 1704 N N . ALA A 1 221 ? -18.602 -11.516 7.745 1.00 89.56 221 ALA A N 1
ATOM 1705 C CA . ALA A 1 221 ? -18.079 -10.981 9.005 1.00 89.56 221 ALA A CA 1
ATOM 1706 C C . ALA A 1 221 ? -18.622 -11.705 10.252 1.00 89.56 221 ALA A C 1
ATOM 1708 O O . ALA A 1 221 ? -17.865 -11.953 11.185 1.00 89.56 221 ALA A O 1
ATOM 1709 N N . GLU A 1 222 ? -19.901 -12.093 10.263 1.00 90.88 222 GLU A N 1
ATOM 1710 C CA . GLU A 1 222 ? -20.530 -12.773 11.408 1.00 90.88 222 GLU A CA 1
ATOM 1711 C C . GLU A 1 222 ? -19.944 -14.172 11.671 1.00 90.88 222 GLU A C 1
ATOM 1713 O O . GLU A 1 222 ? -19.740 -14.565 12.822 1.00 90.88 222 GLU A O 1
ATOM 1718 N N . GLU A 1 223 ? -19.625 -14.926 10.614 1.00 91.69 223 GLU A N 1
ATOM 1719 C CA . GLU A 1 223 ? -18.987 -16.243 10.742 1.00 91.69 223 GLU A CA 1
ATOM 1720 C C . GLU A 1 223 ? -17.575 -16.111 11.316 1.00 91.69 223 GLU A C 1
ATOM 1722 O O . GLU A 1 223 ? -17.173 -16.878 12.197 1.00 91.69 223 GLU A O 1
ATOM 1727 N N . VAL A 1 224 ? -16.847 -15.104 10.833 1.00 95.19 224 VAL A N 1
ATOM 1728 C CA . VAL A 1 224 ? -15.482 -14.789 11.253 1.00 95.19 224 VAL A CA 1
ATOM 1729 C C . VAL A 1 224 ? -15.453 -14.287 12.698 1.00 95.19 224 VAL A C 1
ATOM 1731 O O . VAL A 1 224 ? -14.603 -14.730 13.469 1.00 95.19 224 VAL A O 1
ATOM 1734 N N . ASP A 1 225 ? -16.405 -13.443 13.103 1.00 94.50 225 ASP A N 1
ATOM 1735 C CA . ASP A 1 225 ? -16.561 -12.959 14.482 1.00 94.50 225 ASP A CA 1
ATOM 1736 C C . ASP A 1 225 ? -16.637 -14.118 15.484 1.00 94.50 225 ASP A C 1
ATOM 1738 O O . ASP A 1 225 ? -15.885 -14.167 16.461 1.00 94.50 225 ASP A O 1
ATOM 1742 N N . ARG A 1 226 ? -17.475 -15.117 15.185 1.00 94.56 226 ARG A N 1
ATOM 1743 C CA . ARG A 1 226 ? -17.650 -16.303 16.031 1.00 94.56 226 ARG A CA 1
ATOM 1744 C C . ARG A 1 226 ? -16.361 -17.113 16.168 1.00 94.56 226 ARG A C 1
ATOM 1746 O O . ARG A 1 226 ? -16.057 -17.583 17.268 1.00 94.56 226 ARG A O 1
ATOM 1753 N N . ILE A 1 227 ? -15.617 -17.291 15.073 1.00 96.44 227 ILE A N 1
ATOM 1754 C CA . ILE A 1 227 ? -14.323 -17.993 15.083 1.00 96.44 227 ILE A CA 1
ATOM 1755 C C . ILE A 1 227 ? -13.339 -17.232 15.973 1.00 96.44 227 ILE A C 1
ATOM 1757 O O . ILE A 1 227 ? -12.764 -17.822 16.886 1.00 96.44 227 ILE A O 1
ATOM 1761 N N . ILE A 1 228 ? -13.208 -15.918 15.765 1.00 96.25 228 ILE A N 1
ATOM 1762 C CA . ILE A 1 228 ? -12.298 -15.062 16.531 1.00 96.25 228 ILE A CA 1
ATOM 1763 C C . ILE A 1 228 ? -12.611 -15.130 18.028 1.00 96.25 228 ILE A C 1
ATOM 1765 O O . ILE A 1 228 ? -11.717 -15.415 18.825 1.00 96.25 228 ILE A O 1
ATOM 1769 N N . LEU A 1 229 ? -13.866 -14.898 18.421 1.00 94.19 229 LEU A N 1
ATOM 1770 C CA . LEU A 1 229 ? -14.258 -14.885 19.832 1.00 94.19 229 LEU A CA 1
ATOM 1771 C C . LEU A 1 229 ? -14.006 -16.239 20.502 1.00 94.19 229 LEU A C 1
ATOM 1773 O O . LEU A 1 229 ? -13.450 -16.277 21.598 1.00 94.19 229 LEU A O 1
ATOM 1777 N N . THR A 1 230 ? -14.321 -17.343 19.819 1.00 94.75 230 THR A N 1
ATOM 1778 C CA . THR A 1 230 ? -14.064 -18.697 20.334 1.00 94.75 230 THR A CA 1
ATOM 1779 C C . THR A 1 230 ? -12.565 -18.937 20.545 1.00 94.75 230 THR A C 1
ATOM 1781 O O . THR A 1 230 ? -12.158 -19.443 21.593 1.00 94.75 230 THR A O 1
ATOM 1784 N N . SER A 1 231 ? -11.725 -18.542 19.582 1.00 96.12 231 SER A N 1
ATOM 1785 C CA . SER A 1 231 ? -10.269 -18.688 19.677 1.00 96.12 231 SER A CA 1
ATOM 1786 C C . SER A 1 231 ? -9.680 -17.848 20.812 1.00 96.12 231 SER A C 1
ATOM 1788 O O . SER A 1 231 ? -8.896 -18.378 21.603 1.00 96.12 231 SER A O 1
ATOM 1790 N N . ILE A 1 232 ? -10.090 -16.581 20.953 1.00 94.19 232 ILE A N 1
ATOM 1791 C CA . ILE A 1 232 ? -9.613 -15.703 22.032 1.00 94.19 232 ILE A CA 1
ATOM 1792 C C . ILE A 1 232 ? -10.050 -16.238 23.400 1.00 94.19 232 ILE A C 1
ATOM 1794 O O . ILE A 1 232 ? -9.219 -16.360 24.300 1.00 94.19 232 ILE A O 1
ATOM 1798 N N . GLU A 1 233 ? -11.330 -16.582 23.572 1.00 91.75 233 GLU A N 1
ATOM 1799 C CA . GLU A 1 233 ? -11.855 -17.058 24.857 1.00 91.75 233 GLU A CA 1
ATOM 1800 C C . GLU A 1 233 ? -11.219 -18.380 25.290 1.00 91.75 233 GLU A C 1
ATOM 1802 O O . GLU A 1 233 ? -10.959 -18.565 26.477 1.00 91.75 233 GLU A O 1
ATOM 1807 N N . SER A 1 234 ? -10.898 -19.268 24.344 1.00 93.62 234 SER A N 1
ATOM 1808 C CA . SER A 1 234 ? -10.204 -20.524 24.652 1.00 93.62 234 SER A CA 1
ATOM 1809 C C . SER A 1 234 ? -8.790 -20.327 25.216 1.00 93.62 234 SER A C 1
ATOM 1811 O O . SER A 1 234 ? -8.269 -21.230 25.865 1.00 93.62 234 SER A O 1
ATOM 1813 N N . CYS A 1 235 ? -8.172 -19.167 24.967 1.00 93.31 235 CYS A N 1
ATOM 1814 C CA . CYS A 1 235 ? -6.788 -18.878 25.336 1.00 93.31 235 CYS A CA 1
ATOM 1815 C C . CYS A 1 235 ? -6.675 -17.893 26.507 1.00 93.31 235 CYS A C 1
ATOM 1817 O O . CYS A 1 235 ? -5.905 -18.122 27.432 1.00 93.31 235 CYS A O 1
ATOM 1819 N N . LEU A 1 236 ? -7.429 -16.788 26.471 1.00 93.00 236 LEU A N 1
ATOM 1820 C CA . LEU A 1 236 ? -7.197 -15.631 27.343 1.00 93.00 236 LEU A CA 1
ATOM 1821 C C . LEU A 1 236 ? -8.217 -15.466 28.471 1.00 93.00 236 LEU A C 1
ATOM 1823 O O . LEU A 1 236 ? -8.007 -14.624 29.347 1.00 93.00 236 LEU A O 1
ATOM 1827 N N . LYS A 1 237 ? -9.339 -16.198 28.455 1.00 88.62 237 LYS A N 1
ATOM 1828 C CA . LYS A 1 237 ? -10.468 -15.948 29.368 1.00 88.62 237 LYS A CA 1
ATOM 1829 C C . LYS A 1 237 ? -10.067 -15.989 30.844 1.00 88.62 237 LYS A C 1
ATOM 1831 O O . LYS A 1 237 ? -10.418 -15.069 31.580 1.00 88.62 237 LYS A O 1
ATOM 1836 N N . ASP A 1 238 ? -9.299 -17.003 31.231 1.00 88.75 238 ASP A N 1
ATOM 1837 C CA . ASP A 1 238 ? -8.899 -17.254 32.621 1.00 88.75 238 ASP A CA 1
ATOM 1838 C C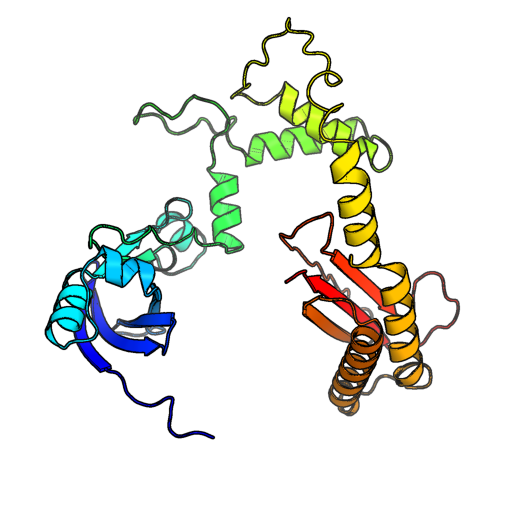 . ASP A 1 238 ? -7.437 -16.857 32.911 1.00 88.75 238 ASP A C 1
ATOM 1840 O O . ASP A 1 238 ? -6.940 -17.054 34.020 1.00 88.75 238 ASP A O 1
ATOM 1844 N N . GLU A 1 239 ? -6.743 -16.265 31.934 1.00 90.31 239 GLU A N 1
ATOM 1845 C CA . GLU A 1 239 ? -5.352 -15.833 32.075 1.00 90.31 239 GLU A CA 1
ATOM 1846 C C . GLU A 1 239 ? -5.252 -14.381 32.567 1.00 90.31 239 GLU A C 1
ATOM 1848 O O . GLU A 1 239 ? -6.036 -13.495 32.205 1.00 90.31 239 GLU A O 1
ATOM 1853 N N . VAL A 1 240 ? -4.224 -14.114 33.369 1.00 91.31 240 VAL A N 1
ATOM 1854 C CA . VAL A 1 240 ? -3.824 -12.760 33.771 1.00 91.31 240 VAL A CA 1
ATOM 1855 C C . VAL A 1 240 ? -2.647 -12.341 32.904 1.00 91.31 240 VAL A C 1
ATOM 1857 O O . VAL A 1 240 ? -1.771 -13.159 32.644 1.00 91.31 240 VAL A O 1
ATOM 1860 N N . TYR A 1 241 ? -2.622 -11.079 32.471 1.00 93.44 241 TYR A N 1
ATOM 1861 C CA . TYR A 1 241 ? -1.553 -10.555 31.624 1.00 93.44 241 TYR A CA 1
ATOM 1862 C C . TYR A 1 241 ? -0.161 -10.890 32.172 1.00 93.44 241 TYR A C 1
ATOM 1864 O O . TYR A 1 241 ? 0.190 -10.499 33.288 1.00 93.44 241 TYR A O 1
ATOM 1872 N N . ASP A 1 242 ? 0.627 -11.555 31.335 1.00 92.06 242 ASP A N 1
ATOM 1873 C CA . ASP A 1 242 ? 2.015 -11.916 31.572 1.00 92.06 242 ASP A CA 1
ATOM 1874 C C . ASP A 1 242 ? 2.781 -11.729 30.261 1.00 92.06 242 ASP A C 1
ATOM 1876 O O . ASP A 1 242 ? 2.537 -12.431 29.279 1.00 92.06 242 ASP A O 1
ATOM 1880 N N . GLU A 1 243 ? 3.704 -10.769 30.248 1.00 91.75 243 GLU A N 1
ATOM 1881 C CA . GLU A 1 243 ? 4.491 -10.389 29.073 1.00 91.75 243 GLU A CA 1
ATOM 1882 C C . GLU A 1 243 ? 5.253 -11.576 28.465 1.00 91.75 243 GLU A C 1
ATOM 1884 O O . GLU A 1 243 ? 5.365 -11.674 27.244 1.00 91.75 243 GLU A O 1
ATOM 1889 N N . GLN A 1 244 ? 5.710 -12.524 29.289 1.00 95.44 244 GLN A N 1
ATOM 1890 C CA . GLN A 1 244 ? 6.484 -13.673 28.812 1.00 95.44 244 GLN A CA 1
ATOM 1891 C C . GLN A 1 244 ? 5.634 -14.664 28.010 1.00 95.44 244 GLN A C 1
ATOM 1893 O O . GLN A 1 244 ? 6.155 -15.375 27.149 1.00 95.44 244 GLN A O 1
ATOM 1898 N N . LYS A 1 245 ? 4.324 -14.706 28.273 1.00 94.88 245 LYS A N 1
ATOM 1899 C CA . LYS A 1 245 ? 3.382 -15.599 27.592 1.00 94.88 245 LYS A CA 1
ATOM 1900 C C . LYS A 1 245 ? 2.738 -14.967 26.360 1.00 94.88 245 LYS A C 1
ATOM 1902 O O . LYS A 1 245 ? 2.220 -15.704 25.525 1.00 94.88 245 LYS A O 1
ATOM 1907 N N . VAL A 1 246 ? 2.802 -13.639 26.206 1.00 94.69 246 VAL A N 1
ATOM 1908 C CA . VAL A 1 246 ? 2.127 -12.911 25.113 1.00 94.69 246 VAL A CA 1
ATOM 1909 C C . VAL A 1 246 ? 2.461 -13.486 23.740 1.00 94.69 246 VAL A C 1
ATOM 1911 O O . VAL A 1 246 ? 1.543 -13.727 22.963 1.00 94.69 246 VAL A O 1
ATOM 1914 N N . SER A 1 247 ? 3.736 -13.767 23.449 1.00 94.81 247 SER A N 1
ATOM 1915 C CA . SER A 1 247 ? 4.125 -14.346 22.151 1.00 94.81 247 SER A CA 1
ATOM 1916 C C . SER A 1 247 ? 3.425 -15.683 21.888 1.00 94.81 247 SER A C 1
ATOM 1918 O O . SER A 1 247 ? 2.893 -15.891 20.806 1.00 94.81 247 SER A O 1
ATOM 1920 N N . GLN A 1 248 ? 3.360 -16.558 22.896 1.00 96.12 248 GLN A N 1
ATOM 1921 C CA . GLN A 1 248 ? 2.733 -17.878 22.773 1.00 96.12 248 GLN A CA 1
ATOM 1922 C C . GLN A 1 248 ? 1.217 -17.767 22.596 1.00 96.12 248 GLN A C 1
ATOM 1924 O O . GLN A 1 248 ? 0.627 -18.508 21.814 1.00 96.12 248 GLN A O 1
ATOM 1929 N N . TRP A 1 249 ? 0.580 -16.830 23.304 1.00 96.75 249 TRP A N 1
ATOM 1930 C CA . TRP A 1 249 ? -0.845 -16.556 23.139 1.00 96.75 249 TRP A CA 1
ATOM 1931 C C . TRP A 1 249 ? -1.164 -16.017 21.747 1.00 96.75 249 TRP A C 1
ATOM 1933 O O . TRP A 1 249 ? -2.139 -16.453 21.142 1.00 96.75 249 TRP A O 1
ATOM 1943 N N . VAL A 1 250 ? -0.344 -15.100 21.224 1.00 96.75 250 VAL A N 1
ATOM 1944 C CA . VAL A 1 250 ? -0.515 -14.557 19.870 1.00 96.75 250 VAL A CA 1
ATOM 1945 C C . VAL A 1 250 ? -0.431 -15.671 18.830 1.00 96.75 250 VAL A C 1
ATOM 1947 O O . VAL A 1 250 ? -1.343 -15.786 18.012 1.00 96.75 250 VAL A O 1
ATOM 1950 N N . ASP A 1 251 ? 0.598 -16.517 18.901 1.00 96.44 251 ASP A N 1
ATOM 1951 C CA . ASP A 1 251 ? 0.779 -17.636 17.972 1.00 96.44 251 ASP A CA 1
ATOM 1952 C C . ASP A 1 251 ? -0.411 -18.607 18.035 1.00 96.44 251 ASP A C 1
ATOM 1954 O O . ASP A 1 251 ? -1.033 -18.896 17.011 1.00 96.44 251 ASP A O 1
ATOM 1958 N N . TYR A 1 252 ? -0.813 -19.022 19.242 1.00 97.06 252 TYR A N 1
ATOM 1959 C CA . TYR A 1 252 ? -1.950 -19.926 19.440 1.00 97.06 252 TYR A CA 1
ATOM 1960 C C . TYR A 1 252 ? -3.267 -19.348 18.900 1.00 97.06 252 TYR A C 1
ATOM 1962 O O . TYR A 1 252 ? -4.030 -20.048 18.230 1.00 97.06 252 TYR A O 1
ATOM 1970 N N . ILE A 1 253 ? -3.554 -18.071 19.176 1.00 97.56 253 ILE A N 1
ATOM 1971 C CA . ILE A 1 253 ? -4.782 -17.412 18.714 1.00 97.56 253 ILE A CA 1
ATOM 1972 C C . ILE A 1 253 ? -4.784 -17.309 17.187 1.00 97.56 253 ILE A C 1
ATOM 1974 O O . ILE A 1 253 ? -5.782 -17.662 16.559 1.00 97.56 253 ILE A O 1
ATOM 1978 N N . CYS A 1 254 ? -3.677 -16.874 16.581 1.00 97.25 254 CYS A N 1
ATOM 1979 C CA . CYS A 1 254 ? -3.554 -16.765 15.128 1.00 97.25 254 CYS A CA 1
ATOM 1980 C C . CYS A 1 254 ? -3.720 -18.125 14.435 1.00 97.25 254 CYS A C 1
ATOM 1982 O O . CYS A 1 254 ? -4.474 -18.222 13.467 1.00 97.25 254 CYS A O 1
ATOM 1984 N N . GLU A 1 255 ? -3.076 -19.181 14.939 1.00 96.81 255 GLU A N 1
ATOM 1985 C CA . GLU A 1 255 ? -3.211 -20.540 14.401 1.00 96.81 255 GLU A CA 1
ATOM 1986 C C . GLU A 1 255 ? -4.640 -21.078 14.540 1.00 96.81 255 GLU A C 1
ATOM 1988 O O . GLU A 1 255 ? -5.190 -21.638 13.589 1.00 96.81 255 GLU A O 1
ATOM 1993 N N . SER A 1 256 ? -5.265 -20.873 15.702 1.00 97.25 256 SER A N 1
ATOM 1994 C CA . SER A 1 256 ? -6.645 -21.289 15.972 1.00 97.25 256 SER A CA 1
ATOM 1995 C C . SER A 1 256 ? -7.638 -20.613 15.020 1.00 97.25 256 SER A C 1
ATOM 1997 O O . SER A 1 256 ? -8.483 -21.286 14.423 1.00 97.25 256 SER A O 1
ATOM 1999 N N . ILE A 1 257 ? -7.486 -19.303 14.797 1.00 97.75 257 ILE A N 1
ATOM 2000 C CA . ILE A 1 257 ? -8.310 -18.545 13.848 1.00 97.75 257 ILE A CA 1
ATOM 2001 C C . ILE A 1 257 ? -8.063 -19.030 12.419 1.00 97.75 257 ILE A C 1
ATOM 2003 O O . ILE A 1 257 ? -9.020 -19.336 11.713 1.00 97.75 257 ILE A O 1
ATOM 2007 N N . MET A 1 258 ? -6.802 -19.154 11.991 1.00 96.62 258 MET A N 1
ATOM 2008 C CA . MET A 1 258 ? -6.463 -19.633 10.645 1.00 96.62 258 MET A CA 1
ATOM 2009 C C . MET A 1 258 ? -7.036 -21.024 10.369 1.00 96.62 258 MET A C 1
ATOM 2011 O O . MET A 1 258 ? -7.549 -21.276 9.277 1.00 96.62 258 MET A O 1
ATOM 2015 N N . LYS A 1 259 ? -7.015 -21.912 11.367 1.00 96.50 259 LYS A N 1
ATOM 2016 C CA . LYS A 1 259 ? -7.648 -23.226 11.274 1.00 96.50 259 LYS A CA 1
ATOM 2017 C C . LYS A 1 259 ? -9.160 -23.098 11.075 1.00 96.50 259 LYS A C 1
ATOM 2019 O O . LYS A 1 259 ? -9.679 -23.669 10.118 1.00 96.50 259 LYS A O 1
ATOM 2024 N N . GLY A 1 260 ? -9.846 -22.311 11.906 1.00 95.62 260 GLY A N 1
ATOM 2025 C CA . GLY A 1 260 ? -11.288 -22.080 11.770 1.00 95.62 260 GLY A CA 1
ATOM 2026 C C . GLY A 1 260 ? -11.674 -21.474 10.416 1.00 95.62 260 GLY A C 1
ATOM 2027 O O . GLY A 1 260 ? -12.639 -21.914 9.798 1.00 95.62 260 GLY A O 1
ATOM 2028 N N . LEU A 1 261 ? -10.884 -20.525 9.905 1.00 94.69 261 LEU A N 1
ATOM 2029 C CA . LEU A 1 261 ? -11.085 -19.927 8.580 1.00 94.69 261 LEU A CA 1
ATOM 2030 C C . LEU A 1 261 ? -10.881 -20.948 7.451 1.00 94.69 261 LEU A C 1
ATOM 2032 O O . LEU A 1 261 ? -11.657 -20.978 6.500 1.00 94.69 261 LEU A O 1
ATOM 2036 N N . SER A 1 262 ? -9.882 -21.828 7.564 1.00 92.94 262 SER A N 1
ATOM 2037 C CA . SER A 1 262 ? -9.642 -22.882 6.568 1.00 92.94 262 SER A CA 1
ATOM 2038 C C . SER A 1 262 ? -10.786 -23.903 6.484 1.00 92.94 262 SER A C 1
ATOM 2040 O O . SER A 1 262 ? -11.068 -24.441 5.411 1.00 92.94 262 SER A O 1
ATOM 2042 N N . GLU A 1 263 ? -11.491 -24.136 7.595 1.00 94.06 263 GLU A N 1
ATOM 2043 C CA . GLU A 1 263 ? -12.641 -25.043 7.664 1.00 94.06 263 GLU A CA 1
ATOM 2044 C C . GLU A 1 263 ? -13.879 -24.486 6.944 1.00 94.06 263 GLU A C 1
ATOM 2046 O O . GLU A 1 263 ? -14.721 -25.277 6.515 1.00 94.06 263 GLU A O 1
ATOM 2051 N N . LEU A 1 264 ? -13.953 -23.166 6.714 1.00 89.81 264 LEU A N 1
ATOM 2052 C CA . LEU A 1 264 ? -15.007 -22.545 5.899 1.00 89.81 264 LEU A CA 1
ATOM 2053 C C . LEU A 1 264 ? -14.909 -22.932 4.417 1.00 89.81 264 LEU A C 1
ATOM 2055 O O . LEU A 1 264 ? -15.889 -22.809 3.691 1.00 89.81 264 LEU A O 1
ATOM 2059 N N . ARG A 1 265 ? -13.735 -23.400 3.959 1.00 87.94 265 ARG A N 1
ATOM 2060 C CA . ARG A 1 265 ? -13.469 -23.821 2.569 1.00 87.94 265 ARG A CA 1
ATOM 2061 C C . ARG A 1 265 ? -13.843 -22.777 1.506 1.00 87.94 265 ARG A C 1
ATOM 2063 O O . ARG A 1 265 ? -14.075 -23.133 0.352 1.00 87.94 265 ARG A O 1
ATOM 2070 N N . LYS A 1 266 ? -13.864 -21.496 1.876 1.00 88.31 266 LYS A N 1
ATOM 2071 C CA . LYS A 1 266 ? -14.058 -20.390 0.936 1.00 88.31 266 LYS A CA 1
ATOM 2072 C C . LYS A 1 266 ? -12.751 -20.132 0.173 1.00 88.31 266 LYS A C 1
ATOM 2074 O O . LYS A 1 266 ? -11.672 -20.228 0.769 1.00 88.31 266 LYS A O 1
ATOM 2079 N N . PRO A 1 267 ? -12.808 -19.804 -1.127 1.00 88.81 267 PRO A N 1
ATOM 2080 C CA . PRO A 1 267 ? -11.635 -19.484 -1.930 1.00 88.81 267 PRO A CA 1
ATOM 2081 C C . PRO A 1 267 ? -11.169 -18.055 -1.619 1.00 88.81 267 PRO A C 1
ATOM 2083 O O . PRO A 1 267 ? -11.282 -17.160 -2.449 1.00 88.81 267 PRO A O 1
ATOM 2086 N N . LEU A 1 268 ? -10.660 -17.833 -0.407 1.00 90.44 268 LEU A N 1
ATOM 2087 C CA . LEU A 1 268 ? -10.136 -16.546 0.045 1.00 90.44 268 LEU A CA 1
ATOM 2088 C C . LEU A 1 268 ? -8.706 -16.713 0.574 1.00 90.44 268 LEU A C 1
ATOM 2090 O O . LEU A 1 268 ? -8.360 -17.716 1.205 1.00 90.44 268 LEU A O 1
ATOM 2094 N N . LYS A 1 269 ? -7.868 -15.704 0.348 1.00 93.69 269 LYS A N 1
ATOM 2095 C CA . LYS A 1 269 ? -6.611 -15.497 1.068 1.00 93.69 269 LYS A CA 1
ATOM 2096 C C . LYS A 1 269 ? -6.930 -14.783 2.372 1.00 93.69 269 LYS A C 1
ATOM 2098 O O . LYS A 1 269 ? -7.468 -13.678 2.353 1.00 93.69 269 LYS A O 1
ATOM 2103 N N . TYR A 1 270 ? -6.565 -15.396 3.492 1.00 94.69 270 TYR A N 1
ATOM 2104 C CA . TYR A 1 270 ? -6.783 -14.821 4.815 1.00 94.69 270 TYR A CA 1
ATOM 2105 C C . TYR A 1 270 ? -5.512 -14.192 5.383 1.00 94.69 270 TYR A C 1
ATOM 2107 O O . TYR A 1 270 ? -4.418 -14.745 5.262 1.00 94.69 270 TYR A O 1
ATOM 2115 N N . ILE A 1 271 ? -5.680 -13.047 6.038 1.00 94.81 271 ILE A N 1
ATOM 2116 C CA . ILE A 1 271 ? -4.650 -12.352 6.809 1.00 94.81 271 ILE A CA 1
ATOM 2117 C C . ILE A 1 271 ? -5.197 -12.166 8.222 1.00 94.81 271 ILE A C 1
ATOM 2119 O O . ILE A 1 271 ? -6.277 -11.604 8.390 1.00 94.81 271 ILE A O 1
ATOM 2123 N N . VAL A 1 272 ? -4.455 -12.620 9.232 1.00 96.00 272 VAL A N 1
ATOM 2124 C CA . VAL A 1 272 ? -4.819 -12.475 10.648 1.00 96.00 272 VAL A CA 1
ATOM 2125 C C . VAL A 1 272 ? -3.765 -11.622 11.343 1.00 96.00 272 VAL A C 1
ATOM 2127 O O . VAL A 1 272 ? -2.571 -11.894 11.244 1.00 96.00 272 VAL A O 1
ATOM 2130 N N . SER A 1 273 ? -4.208 -10.586 12.049 1.00 94.12 273 SER A N 1
ATOM 2131 C CA . SER A 1 273 ? -3.376 -9.742 12.901 1.00 94.12 273 SER A CA 1
ATOM 2132 C C . SER A 1 273 ? -3.895 -9.804 14.331 1.00 94.12 273 SER A C 1
ATOM 2134 O O . SER A 1 273 ? -5.092 -9.627 14.561 1.00 94.12 273 SER A O 1
ATOM 2136 N N . CYS A 1 274 ? -2.997 -10.058 15.282 1.00 95.38 274 CYS A N 1
ATOM 2137 C CA . CYS A 1 274 ? -3.310 -10.158 16.702 1.00 95.38 274 CYS A CA 1
ATOM 2138 C C . CYS A 1 274 ? -2.481 -9.155 17.503 1.00 95.38 274 CYS A C 1
ATOM 2140 O O . CYS A 1 274 ? -1.255 -9.123 17.401 1.00 95.38 274 CYS A O 1
ATOM 2142 N N . LEU A 1 275 ? -3.161 -8.349 18.314 1.00 92.44 275 LEU A N 1
ATOM 2143 C CA . LEU A 1 275 ? -2.565 -7.379 19.223 1.00 92.44 275 LEU A CA 1
ATOM 2144 C C . LEU A 1 275 ? -3.048 -7.667 20.645 1.00 92.44 275 LEU A C 1
ATOM 2146 O O . LEU A 1 275 ? -4.239 -7.548 20.921 1.00 92.44 275 LEU A O 1
ATOM 2150 N N . ILE A 1 276 ? -2.137 -7.984 21.565 1.00 93.44 276 ILE A N 1
ATOM 2151 C CA . ILE A 1 276 ? -2.432 -8.113 23.000 1.00 93.44 276 ILE A CA 1
ATOM 2152 C C . ILE A 1 276 ? -1.772 -6.951 23.742 1.00 93.44 276 ILE A C 1
ATOM 2154 O O . ILE A 1 276 ? -0.604 -6.647 23.516 1.00 93.44 276 ILE A O 1
ATOM 2158 N N . MET A 1 277 ? -2.516 -6.298 24.633 1.00 90.38 277 MET A N 1
ATOM 2159 C CA . MET A 1 277 ? -2.048 -5.131 25.379 1.00 90.38 277 MET A CA 1
ATOM 2160 C C . MET A 1 277 ? -2.467 -5.195 26.848 1.00 90.38 277 MET A C 1
ATOM 2162 O O . MET A 1 277 ? -3.625 -5.474 27.159 1.00 90.38 277 MET A O 1
ATOM 2166 N N . GLN A 1 278 ? -1.552 -4.858 27.758 1.00 91.12 278 GLN A N 1
ATOM 2167 C CA . GLN A 1 278 ? -1.855 -4.734 29.183 1.00 91.12 278 GLN A CA 1
ATOM 2168 C C . GLN A 1 278 ? -2.800 -3.556 29.465 1.00 91.12 278 GLN A C 1
ATOM 2170 O O . GLN A 1 278 ? -2.625 -2.449 28.957 1.00 91.12 278 GLN A O 1
ATOM 2175 N N . LYS A 1 279 ? -3.771 -3.759 30.357 1.00 87.81 279 LYS A N 1
ATOM 2176 C CA . LYS A 1 279 ? -4.611 -2.692 30.912 1.00 87.81 279 LYS A CA 1
ATOM 2177 C C . LYS A 1 279 ? -3.856 -1.943 32.009 1.00 87.81 279 LYS A C 1
ATOM 2179 O O . LYS A 1 279 ? -3.917 -2.316 33.174 1.00 87.81 279 LYS A O 1
ATOM 2184 N N . ASN A 1 280 ? -3.173 -0.866 31.640 1.00 87.69 280 ASN A N 1
ATOM 2185 C CA . ASN A 1 280 ? -2.434 -0.004 32.575 1.00 87.69 280 ASN A CA 1
ATOM 2186 C C . ASN A 1 280 ? -2.863 1.478 32.515 1.00 87.69 280 ASN A C 1
ATOM 2188 O O . ASN A 1 280 ? -2.195 2.341 33.076 1.00 87.69 280 ASN A O 1
ATOM 2192 N N . GLY A 1 281 ? -3.972 1.779 31.832 1.00 79.94 281 GLY A N 1
ATOM 2193 C CA . GLY A 1 281 ? -4.461 3.146 31.633 1.00 79.94 281 GLY A CA 1
ATOM 2194 C C . GLY A 1 281 ? -3.896 3.855 30.398 1.00 79.94 281 GLY A C 1
ATOM 2195 O O . GLY A 1 281 ? -4.348 4.956 30.094 1.00 79.94 281 GLY A O 1
ATOM 2196 N N . ALA A 1 282 ? -2.972 3.235 29.654 1.00 78.56 282 ALA A N 1
ATOM 2197 C CA . ALA A 1 282 ? -2.550 3.740 28.352 1.00 78.56 282 ALA A CA 1
ATOM 2198 C C . ALA A 1 282 ? -3.689 3.645 27.321 1.00 78.56 282 ALA A C 1
ATOM 2200 O O . ALA A 1 282 ? -4.420 2.652 27.255 1.00 78.56 282 ALA A O 1
ATOM 2201 N N . GLY A 1 283 ? -3.835 4.694 26.509 1.00 75.00 283 GLY A N 1
ATOM 2202 C CA . GLY A 1 283 ? -4.724 4.689 25.351 1.00 75.00 283 GLY A CA 1
ATOM 2203 C C . GLY A 1 283 ? -4.079 3.973 24.166 1.00 75.00 283 GLY A C 1
ATOM 2204 O O . GLY A 1 283 ? -2.870 4.061 23.970 1.00 75.00 283 GLY A O 1
ATOM 2205 N N . VAL A 1 284 ? -4.894 3.299 23.354 1.00 75.88 284 VAL A N 1
ATOM 2206 C CA . VAL A 1 284 ? -4.467 2.683 22.093 1.00 75.88 284 VAL A CA 1
ATOM 2207 C C . VAL A 1 284 ? -5.390 3.131 20.972 1.00 75.88 284 VAL A C 1
ATOM 2209 O O . VAL A 1 284 ? -6.607 3.198 21.149 1.00 75.88 284 VAL A O 1
ATOM 2212 N N . HIS A 1 285 ? -4.805 3.440 19.820 1.00 79.25 285 HIS A N 1
ATOM 2213 C CA . HIS A 1 285 ? -5.530 3.693 18.586 1.00 79.25 285 HIS A CA 1
ATOM 2214 C C . HIS A 1 285 ? -4.998 2.732 17.525 1.00 79.25 285 HIS A C 1
ATOM 2216 O O . HIS A 1 285 ? -3.803 2.736 17.237 1.00 79.25 285 HIS A O 1
ATOM 2222 N N . ALA A 1 286 ? -5.881 1.906 16.972 1.00 73.62 286 ALA A N 1
ATOM 2223 C CA . ALA A 1 286 ? -5.575 1.004 15.873 1.00 73.62 286 ALA A CA 1
ATOM 2224 C C . ALA A 1 286 ? -6.552 1.297 14.734 1.00 73.62 286 ALA A C 1
ATOM 2226 O O . ALA A 1 286 ? -7.761 1.366 14.956 1.00 73.62 286 ALA A O 1
ATOM 2227 N N . SER A 1 287 ? -6.019 1.486 13.531 1.00 75.25 287 SER A N 1
ATOM 2228 C CA . SER A 1 287 ? -6.790 1.703 12.313 1.00 75.25 287 SER A CA 1
ATOM 2229 C C . SER A 1 287 ? -6.257 0.798 11.209 1.00 75.25 287 SER A C 1
ATOM 2231 O O . SER A 1 287 ? -5.070 0.476 11.162 1.00 75.25 287 SER A O 1
ATOM 2233 N N . VAL A 1 288 ? -7.158 0.360 10.337 1.00 73.56 288 VAL A N 1
ATOM 2234 C CA . VAL A 1 288 ? -6.846 -0.485 9.185 1.00 73.56 288 VAL A CA 1
ATOM 2235 C C . VAL A 1 288 ? -7.467 0.184 7.969 1.00 73.56 288 VAL A C 1
ATOM 2237 O O . VAL A 1 288 ? -8.623 0.600 8.012 1.00 73.56 288 VAL A O 1
ATOM 2240 N N . SER A 1 289 ? -6.681 0.326 6.906 1.00 78.06 289 SER A N 1
ATOM 2241 C CA . SER A 1 289 ? -7.128 0.862 5.622 1.00 78.06 289 SER A CA 1
ATOM 2242 C C . SER A 1 289 ? -6.737 -0.123 4.533 1.00 78.06 289 SER A C 1
ATOM 2244 O O . SER A 1 289 ? -5.594 -0.585 4.489 1.00 78.06 289 SER A O 1
ATOM 2246 N N . CYS A 1 290 ? -7.695 -0.472 3.683 1.00 76.12 290 CYS A N 1
ATOM 2247 C CA . CYS A 1 290 ? -7.521 -1.430 2.603 1.00 76.12 290 CYS A CA 1
ATOM 2248 C C . CYS A 1 290 ? -8.226 -0.917 1.344 1.00 76.12 290 CYS A C 1
ATOM 2250 O O . CYS A 1 290 ? -9.190 -0.156 1.424 1.00 76.12 290 CYS A O 1
ATOM 2252 N N . HIS A 1 291 ? -7.735 -1.350 0.187 1.00 80.06 291 HIS A N 1
ATOM 2253 C CA . HIS A 1 291 ? -8.391 -1.164 -1.101 1.00 80.06 291 HIS A CA 1
ATOM 2254 C C . HIS A 1 291 ? -8.629 -2.553 -1.692 1.00 80.06 291 HIS A C 1
ATOM 2256 O O . HIS A 1 291 ? -7.664 -3.271 -1.953 1.00 80.06 291 HIS A O 1
ATOM 2262 N N . TRP A 1 292 ? -9.895 -2.946 -1.810 1.00 83.38 292 TRP A N 1
ATOM 2263 C CA . TRP A 1 292 ? -10.322 -4.299 -2.175 1.00 83.38 292 TRP A CA 1
ATOM 2264 C C . TRP A 1 292 ? -11.676 -4.271 -2.895 1.00 83.38 292 TRP A C 1
ATOM 2266 O O . TRP A 1 292 ? -12.304 -3.208 -2.976 1.00 83.38 292 TRP A O 1
ATOM 2276 N N . ASP A 1 293 ? -12.139 -5.422 -3.381 1.00 81.12 293 ASP A N 1
ATOM 2277 C CA . ASP A 1 293 ? -13.483 -5.563 -3.945 1.00 81.12 293 ASP A CA 1
ATOM 2278 C C . ASP A 1 293 ? -14.530 -5.611 -2.820 1.00 81.12 293 ASP A C 1
ATOM 2280 O O . ASP A 1 293 ? -14.495 -6.475 -1.951 1.00 81.12 293 ASP A O 1
ATOM 2284 N N . THR A 1 294 ? -15.486 -4.680 -2.817 1.00 80.19 294 THR A N 1
ATOM 2285 C CA . THR A 1 294 ? -16.515 -4.589 -1.768 1.00 80.19 294 THR A CA 1
ATOM 2286 C C . THR A 1 294 ? -17.570 -5.695 -1.816 1.00 80.19 294 THR A C 1
ATOM 2288 O O . THR A 1 294 ? -18.387 -5.768 -0.901 1.00 80.19 294 THR A O 1
ATOM 2291 N N . VAL A 1 295 ? -17.614 -6.494 -2.885 1.00 79.62 295 VAL A N 1
ATOM 2292 C CA . VAL A 1 295 ? -18.588 -7.582 -3.049 1.00 79.62 295 VAL A CA 1
ATOM 2293 C C . VAL A 1 295 ? -18.067 -8.879 -2.436 1.00 79.62 295 VAL A C 1
ATOM 2295 O O . VAL A 1 295 ? -18.809 -9.578 -1.751 1.00 79.62 295 VAL A O 1
ATOM 2298 N N . THR A 1 296 ? -16.798 -9.207 -2.673 1.00 82.88 296 THR A N 1
ATOM 2299 C CA . THR A 1 296 ? -16.211 -10.502 -2.293 1.00 82.88 296 THR A CA 1
ATOM 2300 C C . THR A 1 296 ? -15.268 -10.415 -1.102 1.00 82.88 296 THR A C 1
ATOM 2302 O O . THR A 1 296 ? -15.164 -11.375 -0.330 1.00 82.88 296 THR A O 1
ATOM 2305 N N . ASP A 1 297 ? -14.581 -9.283 -0.951 1.00 88.44 297 ASP A N 1
ATOM 2306 C CA . ASP A 1 297 ? -13.518 -9.100 0.026 1.00 88.44 297 ASP A CA 1
ATOM 2307 C C . ASP A 1 297 ? -14.039 -8.377 1.269 1.00 88.44 297 ASP A C 1
ATOM 2309 O O . ASP A 1 297 ? -15.045 -7.665 1.256 1.00 88.44 297 ASP A O 1
ATOM 2313 N N . GLY A 1 298 ? -13.322 -8.525 2.377 1.00 89.44 298 GLY A N 1
ATOM 2314 C CA . GLY A 1 298 ? -13.669 -7.806 3.591 1.00 89.44 298 GLY A CA 1
ATOM 2315 C C . GLY A 1 298 ? -12.641 -7.956 4.694 1.00 89.44 298 GLY A C 1
ATOM 2316 O O . GLY A 1 298 ? -11.721 -8.772 4.625 1.00 89.44 298 GLY A O 1
ATOM 2317 N N . ALA A 1 299 ? -12.824 -7.173 5.752 1.00 91.69 299 ALA A N 1
ATOM 2318 C CA . ALA A 1 299 ? -12.170 -7.425 7.021 1.00 91.69 299 ALA A CA 1
ATOM 2319 C C . ALA A 1 299 ? -13.132 -7.226 8.173 1.00 91.69 299 ALA A C 1
ATOM 2321 O O . ALA A 1 299 ? -14.097 -6.466 8.096 1.00 91.69 299 ALA A O 1
ATOM 2322 N N . HIS A 1 300 ? -12.803 -7.895 9.264 1.00 93.50 300 HIS A N 1
ATOM 2323 C CA . HIS A 1 300 ? -13.524 -7.818 10.511 1.00 93.50 300 HIS A CA 1
ATOM 2324 C C . HIS A 1 300 ? -12.549 -7.563 11.654 1.00 93.50 300 HIS A C 1
ATOM 2326 O O . HIS A 1 300 ? -11.495 -8.199 11.740 1.00 93.50 300 HIS A O 1
ATOM 2332 N N . VAL A 1 301 ? -12.898 -6.613 12.521 1.00 92.06 301 VAL A N 1
ATOM 2333 C CA . VAL A 1 301 ? -12.080 -6.210 13.668 1.00 92.06 301 VAL A CA 1
ATOM 2334 C C . VAL A 1 301 ? -12.852 -6.497 14.944 1.00 92.06 301 VAL A C 1
ATOM 2336 O O . VAL A 1 301 ? -13.948 -5.978 15.149 1.00 92.06 301 VAL A O 1
ATOM 2339 N N . VAL A 1 302 ? -12.247 -7.281 15.830 1.00 91.88 302 VAL A N 1
ATOM 2340 C CA . VAL A 1 302 ? -12.832 -7.666 17.114 1.00 91.88 302 VAL A CA 1
ATOM 2341 C C . VAL A 1 302 ? -11.945 -7.173 18.241 1.00 91.88 302 VAL A C 1
ATOM 2343 O O . VAL A 1 302 ? -10.743 -7.430 18.274 1.00 91.88 302 VAL A O 1
ATOM 2346 N N . LYS A 1 303 ? -12.562 -6.487 19.203 1.00 90.50 303 LYS A N 1
ATOM 2347 C CA . LYS A 1 303 ? -11.949 -6.110 20.478 1.00 90.50 303 LYS A CA 1
ATOM 2348 C C . LYS A 1 303 ? -12.486 -7.022 21.576 1.00 90.50 303 LYS A C 1
ATOM 2350 O O . LYS A 1 303 ? -13.692 -7.066 21.811 1.00 90.50 303 LYS A O 1
ATOM 2355 N N . TRP A 1 304 ? -11.581 -7.673 22.297 1.00 90.00 304 TRP A N 1
ATOM 2356 C CA . TRP A 1 304 ? -11.873 -8.522 23.443 1.00 90.00 304 TRP A CA 1
ATOM 2357 C C . TRP A 1 304 ? -11.123 -8.038 24.702 1.00 90.00 304 TRP A C 1
ATOM 2359 O O . TRP A 1 304 ? -9.943 -7.696 24.624 1.00 90.00 304 TRP A O 1
ATOM 2369 N N . PRO A 1 305 ? -11.753 -7.996 25.888 1.00 87.50 305 PRO A N 1
ATOM 2370 C CA . PRO A 1 305 ? -13.191 -8.115 26.117 1.00 87.50 305 PRO A CA 1
ATOM 2371 C C . PRO A 1 305 ? -13.968 -6.986 25.419 1.00 87.50 305 PRO A C 1
ATOM 2373 O O . PRO A 1 305 ? -13.513 -5.838 25.400 1.00 87.50 305 PRO A O 1
ATOM 2376 N N . GLY A 1 306 ? -15.120 -7.321 24.835 1.00 78.44 306 GLY A N 1
ATOM 2377 C CA . GLY A 1 306 ? -15.981 -6.356 24.148 1.00 78.44 306 GLY A CA 1
ATOM 2378 C C . GLY A 1 306 ? -16.741 -5.455 25.123 1.00 78.44 306 GLY A C 1
ATOM 2379 O O . GLY A 1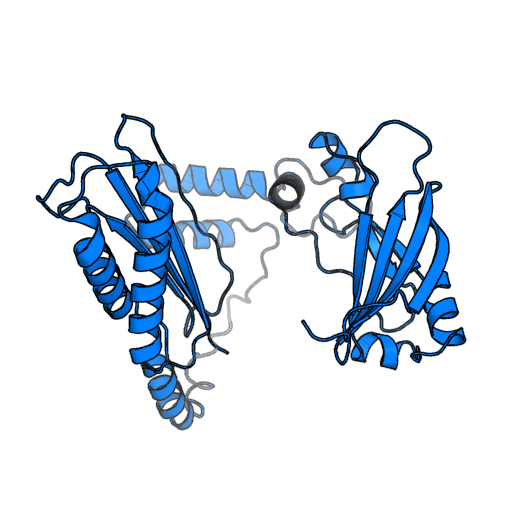 306 ? -16.991 -5.832 26.265 1.00 78.44 306 GLY A O 1
ATOM 2380 N N . ASP A 1 307 ? -17.176 -4.278 24.666 1.00 71.44 307 ASP A N 1
ATOM 2381 C CA . ASP A 1 307 ? -17.820 -3.278 25.538 1.00 71.44 307 ASP A CA 1
ATOM 2382 C C . ASP A 1 307 ? -19.189 -3.737 26.091 1.00 71.44 307 ASP A C 1
ATOM 2384 O O . ASP A 1 307 ? -19.662 -3.223 27.104 1.00 71.44 307 ASP A O 1
ATOM 2388 N N . LYS A 1 308 ? -19.828 -4.719 25.436 1.00 64.38 308 LYS A N 1
ATOM 2389 C CA . LYS A 1 308 ? -21.146 -5.268 25.806 1.00 64.38 308 LYS A CA 1
ATOM 2390 C C . LYS A 1 308 ? -21.077 -6.463 26.765 1.00 64.38 308 LYS A C 1
ATOM 2392 O O . LYS A 1 308 ? -22.069 -6.756 27.431 1.00 64.38 308 LYS A O 1
ATOM 2397 N N . HIS A 1 309 ? -19.941 -7.159 26.842 1.00 55.09 309 HIS A N 1
ATOM 2398 C CA . HIS A 1 309 ? -19.788 -8.330 27.703 1.00 55.09 309 HIS A CA 1
ATOM 2399 C C . HIS A 1 309 ? -19.348 -7.897 29.107 1.00 55.09 309 HIS A C 1
ATOM 2401 O O . HIS A 1 309 ? -18.322 -7.250 29.291 1.00 55.09 309 HIS A O 1
ATOM 2407 N N . LYS A 1 310 ? -20.142 -8.271 30.118 1.00 53.66 310 LYS A N 1
ATOM 2408 C CA . LYS A 1 310 ? -19.873 -8.013 31.546 1.00 53.66 310 LYS A CA 1
ATOM 2409 C C . LYS A 1 310 ? -18.710 -8.832 32.124 1.00 53.66 310 LYS A C 1
ATOM 2411 O O . LYS A 1 310 ? -18.387 -8.658 33.298 1.00 53.66 310 LYS A O 1
ATOM 2416 N N . ASP A 1 311 ? -18.090 -9.707 31.334 1.00 56.22 311 ASP A N 1
ATOM 2417 C CA . ASP A 1 311 ? -16.904 -10.444 31.760 1.00 56.22 311 ASP A CA 1
ATOM 2418 C C . ASP A 1 311 ? -15.649 -9.615 31.507 1.00 56.22 311 ASP A C 1
ATOM 2420 O O . ASP A 1 311 ? -15.222 -9.351 30.382 1.00 56.22 311 ASP A O 1
ATOM 2424 N N . HIS A 1 312 ? -15.070 -9.154 32.608 1.00 62.84 312 HIS A N 1
ATOM 2425 C CA . HIS A 1 312 ? -13.923 -8.277 32.601 1.00 62.84 312 HIS A CA 1
ATOM 2426 C C . HIS A 1 312 ? -12.677 -9.111 32.882 1.00 62.84 312 HIS A C 1
ATOM 2428 O O . HIS A 1 312 ? -12.261 -9.199 34.037 1.00 62.84 312 HIS A O 1
ATOM 2434 N N . ASN A 1 313 ? -12.009 -9.645 31.852 1.00 65.25 313 ASN A N 1
ATOM 2435 C CA . ASN A 1 313 ? -10.567 -9.826 32.013 1.00 65.25 313 ASN A CA 1
ATOM 2436 C C . ASN A 1 313 ? -9.990 -8.422 32.248 1.00 65.25 313 ASN A C 1
ATOM 2438 O O . ASN A 1 313 ? -9.915 -7.596 31.335 1.00 65.25 313 ASN A O 1
ATOM 2442 N N . ARG A 1 314 ? -9.698 -8.094 33.510 1.00 69.19 314 ARG A N 1
ATOM 2443 C CA . ARG A 1 314 ? -9.301 -6.741 33.935 1.00 69.19 314 ARG A CA 1
ATOM 2444 C C . ARG A 1 314 ? -7.846 -6.423 33.610 1.00 69.19 314 ARG A C 1
ATOM 2446 O O . ARG A 1 314 ? -7.452 -5.273 33.757 1.00 69.19 314 ARG A O 1
ATOM 2453 N N . SER A 1 315 ? -7.073 -7.412 33.165 1.00 83.12 315 SER A N 1
ATOM 2454 C CA . SER A 1 315 ? -5.621 -7.309 33.030 1.00 83.12 315 SER A CA 1
ATOM 2455 C C . SER A 1 315 ? -5.142 -6.950 31.621 1.00 83.12 315 SER A C 1
ATOM 2457 O O . SER A 1 315 ? -4.086 -6.337 31.488 1.00 83.12 315 SER A O 1
ATOM 2459 N N . MET A 1 316 ? -5.921 -7.261 30.576 1.00 91.06 316 MET A N 1
ATOM 2460 C CA . MET A 1 316 ? -5.521 -7.033 29.182 1.00 91.06 316 MET A CA 1
ATOM 2461 C C . MET A 1 316 ? -6.678 -6.770 28.210 1.00 91.06 316 MET A C 1
ATOM 2463 O O . MET A 1 316 ? -7.850 -7.012 28.518 1.00 91.06 316 MET A O 1
ATOM 2467 N N . TYR A 1 317 ? -6.318 -6.246 27.040 1.00 89.88 317 TYR A N 1
ATOM 2468 C CA . TYR A 1 317 ? -7.112 -6.214 25.817 1.00 89.88 317 TYR A CA 1
ATOM 2469 C C . TYR A 1 317 ? -6.453 -7.100 24.759 1.00 89.88 317 TYR A C 1
ATOM 2471 O O . TYR A 1 317 ? -5.229 -7.172 24.685 1.00 89.88 317 TYR A O 1
ATOM 2479 N N . CYS A 1 318 ? -7.267 -7.711 23.912 1.00 92.31 318 CYS A N 1
ATOM 2480 C CA . CYS A 1 318 ? -6.857 -8.359 22.681 1.00 92.31 318 CYS A CA 1
ATOM 2481 C C . CYS A 1 318 ? -7.660 -7.737 21.534 1.00 92.31 318 CYS A C 1
ATOM 2483 O O . CYS A 1 318 ? -8.883 -7.629 21.619 1.00 92.31 318 CYS A O 1
ATOM 2485 N N . VAL A 1 319 ? -6.981 -7.276 20.490 1.00 92.56 319 VAL A N 1
ATOM 2486 C CA . VAL A 1 319 ? -7.598 -6.766 19.267 1.00 92.56 319 VAL A CA 1
ATOM 2487 C C . VAL A 1 319 ? -7.150 -7.661 18.127 1.00 92.56 319 VAL A C 1
ATOM 2489 O O . VAL A 1 319 ? -5.953 -7.794 17.876 1.00 92.56 319 VAL A O 1
ATOM 2492 N N . ILE A 1 320 ? -8.114 -8.275 17.452 1.00 94.88 320 ILE A N 1
ATOM 2493 C CA . ILE A 1 320 ? -7.884 -9.119 16.287 1.00 94.88 320 ILE A CA 1
ATOM 2494 C C . ILE A 1 320 ? -8.441 -8.417 15.059 1.00 94.88 320 ILE A C 1
ATOM 2496 O O . ILE A 1 320 ? -9.556 -7.903 15.087 1.00 94.88 320 ILE A O 1
ATOM 2500 N N . THR A 1 321 ? -7.678 -8.432 13.973 1.00 94.19 321 THR A N 1
ATOM 2501 C CA . THR A 1 321 ? -8.166 -8.083 12.637 1.00 94.19 321 THR A CA 1
ATOM 2502 C C . THR A 1 321 ? -8.005 -9.290 11.731 1.00 94.19 321 THR A C 1
ATOM 2504 O O . THR A 1 321 ? -6.903 -9.824 11.616 1.00 94.19 321 THR A O 1
ATOM 2507 N N . VAL A 1 322 ? -9.088 -9.704 11.080 1.00 95.88 322 VAL A N 1
ATOM 2508 C CA . VAL A 1 322 ? -9.063 -10.730 10.035 1.00 95.88 322 VAL A CA 1
ATOM 2509 C C . VAL A 1 322 ? -9.510 -10.100 8.731 1.00 95.88 322 VAL A C 1
ATOM 2511 O O . VAL A 1 322 ? -10.611 -9.563 8.678 1.00 95.88 322 VAL A O 1
ATOM 2514 N N . SER A 1 323 ? -8.694 -10.213 7.689 1.00 93.75 323 SER A N 1
ATOM 2515 C CA . SER A 1 323 ? -9.042 -9.805 6.326 1.00 93.75 323 SER A CA 1
ATOM 2516 C C . SER A 1 323 ? -9.119 -11.030 5.420 1.00 93.75 323 SER A C 1
ATOM 2518 O O . SER A 1 323 ? -8.250 -11.900 5.496 1.00 93.75 323 SER A O 1
ATOM 2520 N N . GLY A 1 324 ? -10.138 -11.104 4.568 1.00 93.81 324 GLY A N 1
ATOM 2521 C CA . GLY A 1 324 ? -10.289 -12.110 3.521 1.00 93.81 324 GLY A CA 1
ATOM 2522 C C . GLY A 1 324 ? -10.335 -11.447 2.150 1.00 93.81 324 GLY A C 1
ATOM 2523 O O . GLY A 1 324 ? -11.107 -10.515 1.943 1.00 93.81 324 GLY A O 1
ATOM 2524 N N . LEU A 1 325 ? -9.492 -11.922 1.237 1.00 91.44 325 LEU A N 1
ATOM 2525 C CA . LEU A 1 325 ? -9.341 -11.393 -0.117 1.00 91.44 325 LEU A CA 1
ATOM 2526 C C . LEU A 1 325 ? -9.581 -12.518 -1.121 1.00 91.44 325 LEU A C 1
ATOM 2528 O O . LEU A 1 325 ? -8.957 -13.576 -1.014 1.00 91.44 325 LEU A O 1
ATOM 2532 N N . SER A 1 326 ? -10.461 -12.297 -2.084 1.00 86.38 326 SER A N 1
ATOM 2533 C CA . SER A 1 326 ? -10.694 -13.218 -3.193 1.00 86.38 326 SER A CA 1
ATOM 2534 C C . SER A 1 326 ? -9.434 -13.417 -4.048 1.00 86.38 326 SER A C 1
ATOM 2536 O O . SER A 1 326 ? -8.483 -12.6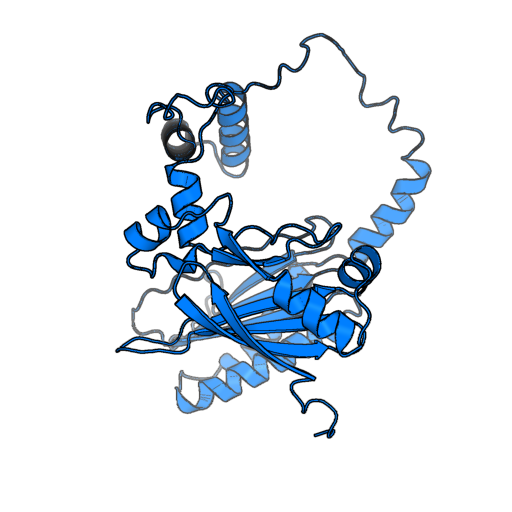25 -4.009 1.00 86.38 326 SER A O 1
ATOM 2538 N N . PHE A 1 327 ? -9.367 -14.570 -4.719 1.00 68.06 327 PHE A N 1
ATOM 2539 C CA . PHE A 1 327 ? -8.225 -14.969 -5.550 1.00 68.06 327 PHE A CA 1
ATOM 2540 C C . PHE A 1 327 ? -8.234 -14.320 -6.927 1.00 68.06 327 PHE A C 1
ATOM 2542 O O . PHE A 1 327 ? -9.315 -14.260 -7.547 1.00 68.06 327 PHE A O 1
#

Radius of gyration: 26.46 Å; chains: 1; bounding box: 66×55×60 Å

pLDDT: mean 81.1, std 18.15, range [28.88, 97.75]

Organism: NCBI:txid53985

Foldseek 3Di:
DDPPADDQLDWDWDAAPNFIWIWTWDQDPQFAIKIKIWTPDPDDDDIDIAIDGQGPQQCVQLVQDSDPVSVVQQVVFKYWDFFPQAALVLQVVVVHHSSVRTHIFGPGPSTDDDDGDDDPSSVVSNQQQPFFAPPPPPPDDRDDNCRGNVNLLVVLVVVLVVVVDDDPVSVVSSVVSCQVVRNHNPPDPPDDPPPPPPVCPVVVVVCVVVLVVQQLLADDQVQLQVQLVVLLCVQPQPDADDPVCVVVSQVSSQVSSVVSVVVSVRQWDKDKDKDKAFDPPDDDDDDDDDDADPRHWDKYKDKPPDPPDPRDSPTMIMIMMMIIHHD

InterPro domains:
  IPR005334 Dynein light chain Tctex-1-like [PF03645] (223-322)
  IPR005334 Dynein light chain Tctex-1-like [PTHR21255] (206-325)
  IPR038586 Tctex-1-like superfamily [G3DSA:3.30.1140.40] (221-326)

Sequence (327 aa):
MDKKYDSCSYKARRTFLGGEFEVRLFEVYDAGIAAVVFQISTEHGSPLKFSRVFSRAELDKAGIAKTLEGHVTLVDSLELIEDAYFTGNDAVGAGQNVLAAYQLSSTLPGISFPPPIVSHQAALAYFARAPVGLSTWNNSRVPEDDNLLVNLIVKGLTELCREKPPGLEAVKWLGNWFLDHNPAQPKEPRGLQCSPLACWSRAEVTMADELQSSEELAFVAEEVDRIILTSIESCLKDEVYDEQKVSQWVDYICESIMKGLSELRKPLKYIVSCLIMQKNGAGVHASVSCHWDTVTDGAHVVKWPGDKHKDHNRSMYCVITVSGLSF

Secondary structure (DSSP, 8-state):
--TTS---SEEEEEEETTEEEEEEEEEETTTEEEEEEEE--SSSSPPPEEEEEEEHHHHHHTT--SSHHHHHHHHHHEEEEEPSSS-HHHHHHTTS-GGGGEEEEE-STTPPPPPP---HHHHHHHHHH-B-SSTTSSTT-PPPGGGBHHHHHHHHHHHHHHH---TTHHHHHHHHHHHHT-TT-----TT----THHHHTTTHHHHHHHHHHHHHHS--HHHHHHHHHHHHHHHHTTPPP-HHHHHHHHHHHHHHHHHHHHHT--SEEEEEEEEEEE-SS------------TTT-EEEEEEES-TT------SEEEEEEEEEEE-